Protein AF-A0A7D9IPY8-F1 (afdb_monomer_lite)

Radius of gyration: 20.52 Å; chains: 1; bounding box: 53×41×58 Å

Sequence (309 aa):
NKFLIVTCSAAGWGNRLRELLCVFHLAVITKRVIIIDCNQPVPLDKYLPPRYVKWNYRVNETGLSIRHGYVIDFNEIKNITDTKVEKLLNYSVEFNPGLRGSFYIALANLIKYDLPIWPNVPQMLGCDFYYLFKKSDVLENRLRQLKAELGFIDNIVLGIHIREGDSVFHHNKGDKRYKNAEDIRNAFNCATKVENKIKDKYNTTKIIWFLAADSDKRKTYAKEKYGSKVKYLDGPIEHIGHPMKGNEDAGQLTMLLDYFLMQESDFKLYTSPSTFDDAVEYISLGKPTVMQLFYRNQLSCKMPKSLEI

Structure (mmCIF, N/CA/C/O backbone):
data_AF-A0A7D9IPY8-F1
#
_entry.id   AF-A0A7D9IPY8-F1
#
loop_
_atom_site.group_PDB
_atom_site.id
_atom_site.type_symbol
_atom_site.label_atom_id
_atom_site.label_alt_id
_atom_site.label_comp_id
_atom_site.label_asym_id
_atom_site.label_entity_id
_atom_site.label_seq_id
_atom_site.pdbx_PDB_ins_code
_atom_site.Cartn_x
_atom_site.Cartn_y
_atom_site.Cartn_z
_atom_site.occupancy
_atom_site.B_iso_or_equiv
_atom_site.auth_seq_id
_atom_site.auth_comp_id
_atom_site.auth_asym_id
_atom_site.auth_atom_id
_atom_site.pdbx_PDB_model_num
ATOM 1 N N . ASN A 1 1 ? 14.213 -7.064 -30.318 1.00 65.31 1 ASN A N 1
ATOM 2 C CA . ASN A 1 1 ? 13.190 -6.588 -29.358 1.00 65.31 1 ASN A CA 1
ATOM 3 C C . ASN A 1 1 ? 13.534 -5.186 -28.892 1.00 65.31 1 ASN A C 1
ATOM 5 O O . ASN A 1 1 ? 14.713 -4.900 -28.732 1.00 65.31 1 ASN A O 1
ATOM 9 N N . LYS A 1 2 ? 12.534 -4.313 -28.726 1.00 77.12 2 LYS A N 1
ATOM 10 C CA . LYS A 1 2 ? 12.700 -2.992 -28.098 1.00 77.12 2 LYS A CA 1
ATOM 11 C C . LYS A 1 2 ? 12.494 -3.150 -26.582 1.00 77.12 2 LYS A C 1
ATOM 13 O O . LYS A 1 2 ? 11.592 -3.888 -26.186 1.00 77.12 2 LYS A O 1
ATOM 18 N N . PHE A 1 3 ? 13.301 -2.481 -25.761 1.00 76.50 3 PHE A N 1
ATOM 19 C CA . PHE A 1 3 ? 13.277 -2.607 -24.296 1.00 76.50 3 PHE A CA 1
ATOM 20 C C . PHE A 1 3 ? 12.917 -1.275 -23.616 1.00 76.50 3 PHE A C 1
ATOM 22 O O . PHE A 1 3 ? 13.131 -0.213 -24.202 1.00 76.50 3 PHE A O 1
ATOM 29 N N . LEU A 1 4 ? 12.383 -1.341 -22.393 1.00 78.00 4 LEU A N 1
ATOM 30 C CA . LEU A 1 4 ? 12.279 -0.242 -21.423 1.00 78.00 4 LEU A CA 1
ATOM 31 C C . LEU A 1 4 ? 12.864 -0.720 -20.091 1.00 78.00 4 LEU A C 1
ATOM 33 O O . LEU A 1 4 ? 12.497 -1.802 -19.635 1.00 78.00 4 LEU A O 1
ATOM 37 N N . ILE A 1 5 ? 13.754 0.064 -19.477 1.00 76.94 5 ILE A N 1
ATOM 38 C CA . ILE A 1 5 ? 14.438 -0.312 -18.229 1.00 76.94 5 ILE A CA 1
ATOM 39 C C . ILE A 1 5 ? 14.147 0.732 -17.160 1.00 76.94 5 ILE A C 1
ATOM 41 O O . ILE A 1 5 ? 14.745 1.800 -17.145 1.00 76.94 5 ILE A O 1
ATOM 45 N N . VAL A 1 6 ? 13.254 0.420 -16.231 1.00 78.50 6 VAL A N 1
ATOM 46 C CA . VAL A 1 6 ? 12.934 1.340 -15.138 1.00 78.50 6 VAL A CA 1
ATOM 47 C C . VAL A 1 6 ? 13.815 1.059 -13.929 1.00 78.50 6 VAL A C 1
ATOM 49 O O . VAL A 1 6 ? 13.913 -0.083 -13.484 1.00 78.50 6 VAL A O 1
ATOM 52 N N . THR A 1 7 ? 14.424 2.109 -13.378 1.00 77.88 7 THR A N 1
ATOM 53 C CA . THR A 1 7 ? 15.103 2.045 -12.078 1.00 77.88 7 THR A CA 1
ATOM 54 C C . THR A 1 7 ? 14.260 2.730 -11.009 1.00 77.88 7 THR A C 1
ATOM 56 O O . THR A 1 7 ? 13.475 3.630 -11.305 1.00 77.88 7 THR A O 1
ATOM 59 N N . CYS A 1 8 ? 14.397 2.314 -9.751 1.00 76.31 8 CYS A N 1
ATOM 60 C CA . CYS A 1 8 ? 13.656 2.955 -8.666 1.00 76.31 8 CYS A CA 1
ATOM 61 C C . CYS A 1 8 ? 14.204 4.349 -8.337 1.00 76.31 8 CYS A C 1
ATOM 63 O O . CYS A 1 8 ? 15.367 4.503 -7.966 1.00 76.31 8 CYS A O 1
ATOM 65 N N . SER A 1 9 ? 13.332 5.358 -8.397 1.00 71.12 9 SER A N 1
ATOM 66 C CA . SER A 1 9 ? 13.650 6.727 -7.993 1.00 71.12 9 SER A CA 1
ATOM 67 C C . SER A 1 9 ? 13.960 6.845 -6.489 1.00 71.12 9 SER A C 1
ATOM 69 O O . SER A 1 9 ? 13.569 6.012 -5.667 1.00 71.12 9 SER A O 1
ATOM 71 N N . ALA A 1 10 ? 14.620 7.934 -6.079 1.00 71.75 10 ALA A N 1
ATOM 72 C CA . ALA A 1 10 ? 14.872 8.247 -4.662 1.00 71.75 10 ALA A CA 1
ATOM 73 C C . ALA A 1 10 ? 13.598 8.635 -3.870 1.00 71.75 10 ALA A C 1
ATOM 75 O O . ALA A 1 10 ? 13.669 9.002 -2.698 1.00 71.75 10 ALA A O 1
ATOM 76 N N . ALA A 1 11 ? 12.421 8.572 -4.499 1.00 75.94 11 ALA A N 1
ATOM 77 C CA . ALA A 1 11 ? 11.143 8.891 -3.879 1.00 75.94 11 ALA A CA 1
ATOM 78 C C . ALA A 1 11 ? 10.639 7.763 -2.957 1.00 75.94 11 ALA A C 1
ATOM 80 O O . ALA A 1 11 ? 11.095 6.623 -3.028 1.00 75.94 11 ALA A O 1
ATOM 81 N N . GLY A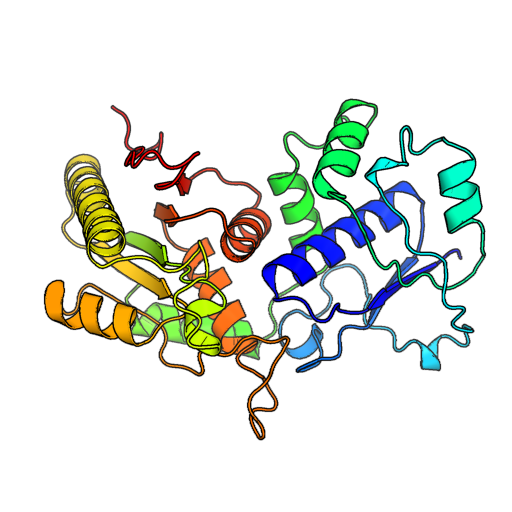 1 12 ? 9.648 8.070 -2.113 1.00 78.31 12 GLY A N 1
ATOM 82 C CA . GLY A 1 12 ? 8.937 7.061 -1.319 1.00 78.31 12 GLY A CA 1
ATOM 83 C C . GLY A 1 12 ? 8.169 6.040 -2.175 1.00 78.31 12 GLY A C 1
ATOM 84 O O . GLY A 1 12 ? 7.864 6.282 -3.346 1.00 78.31 12 GLY A O 1
ATOM 85 N N . TRP A 1 13 ? 7.807 4.903 -1.577 1.00 85.31 13 TRP A N 1
ATOM 86 C CA . TRP A 1 13 ? 7.262 3.743 -2.299 1.00 85.31 13 TRP A CA 1
ATOM 87 C C . TRP A 1 13 ? 5.971 3.976 -3.064 1.00 85.31 13 TRP A C 1
ATOM 89 O O . TRP A 1 13 ? 5.823 3.424 -4.148 1.00 85.31 13 TRP A O 1
ATOM 99 N N . GLY A 1 14 ? 5.079 4.832 -2.571 1.00 85.56 14 GLY A N 1
ATOM 100 C CA . GLY A 1 14 ? 3.861 5.170 -3.307 1.00 85.56 14 GLY A CA 1
ATOM 101 C C . GLY A 1 14 ? 4.160 5.788 -4.676 1.00 85.56 14 GLY A C 1
ATOM 102 O O . GLY A 1 14 ? 3.520 5.465 -5.675 1.00 85.56 14 GLY A O 1
ATOM 103 N N . ASN A 1 15 ? 5.200 6.629 -4.749 1.00 81.50 15 ASN A N 1
ATOM 104 C CA . ASN A 1 15 ? 5.665 7.194 -6.015 1.00 81.50 15 ASN A CA 1
ATOM 105 C C . ASN A 1 15 ? 6.331 6.132 -6.893 1.00 81.50 15 ASN A C 1
ATOM 107 O O . ASN A 1 15 ? 6.012 6.063 -8.077 1.00 81.50 15 ASN A O 1
ATOM 111 N N . ARG A 1 16 ? 7.206 5.298 -6.310 1.00 85.00 16 ARG A N 1
ATOM 112 C CA . ARG A 1 16 ? 7.893 4.217 -7.033 1.00 85.00 16 ARG A CA 1
ATOM 113 C C . ARG A 1 16 ? 6.902 3.242 -7.650 1.00 85.00 16 ARG A C 1
ATOM 115 O O . ARG A 1 16 ? 7.000 2.946 -8.830 1.00 85.00 16 ARG A O 1
ATOM 122 N N . LEU A 1 17 ? 5.918 2.781 -6.877 1.00 87.94 17 LEU A N 1
ATOM 123 C CA . LEU A 1 17 ? 4.912 1.847 -7.366 1.00 87.94 17 LEU A CA 1
ATOM 124 C C . LEU A 1 17 ? 4.127 2.455 -8.527 1.00 87.94 17 LEU A C 1
ATOM 126 O O . LEU A 1 17 ? 3.992 1.822 -9.568 1.00 87.94 17 LEU A O 1
ATOM 130 N N . ARG A 1 18 ? 3.673 3.705 -8.381 1.00 83.62 18 ARG A N 1
ATOM 131 C CA . ARG A 1 18 ? 2.992 4.420 -9.464 1.00 83.62 18 ARG A CA 1
ATOM 132 C C . ARG A 1 18 ? 3.855 4.473 -10.726 1.00 83.62 18 ARG A C 1
ATOM 134 O O . ARG A 1 18 ? 3.364 4.126 -11.791 1.00 83.62 18 ARG A O 1
ATOM 141 N N . GLU A 1 19 ? 5.118 4.871 -10.603 1.00 80.81 19 GLU A N 1
ATOM 142 C CA . GLU A 1 19 ? 6.093 4.939 -11.700 1.00 80.81 19 GLU A CA 1
ATOM 143 C C . GLU A 1 19 ? 6.292 3.581 -12.391 1.00 80.81 19 GLU A C 1
ATOM 145 O O . GLU A 1 19 ? 6.164 3.502 -13.611 1.00 80.81 19 GLU A O 1
ATOM 150 N N . LEU A 1 20 ? 6.495 2.503 -11.632 1.00 87.62 20 LEU A N 1
ATOM 151 C CA . LEU A 1 20 ? 6.658 1.148 -12.171 1.00 87.62 20 LEU A CA 1
ATOM 152 C C . LEU A 1 20 ? 5.447 0.696 -12.997 1.00 87.62 20 LEU A C 1
ATOM 154 O O . LEU A 1 20 ? 5.606 0.231 -14.125 1.00 87.62 20 LEU A O 1
ATOM 158 N N . LEU A 1 21 ? 4.239 0.858 -12.451 1.00 87.81 21 LEU A N 1
ATOM 159 C CA . LEU A 1 21 ? 2.994 0.464 -13.121 1.00 87.81 21 LEU A CA 1
ATOM 160 C C . LEU A 1 21 ? 2.758 1.293 -14.389 1.00 87.81 21 LEU A C 1
ATOM 162 O O . LEU A 1 21 ? 2.392 0.773 -15.438 1.00 87.81 21 LEU A O 1
ATOM 166 N N . CYS A 1 22 ? 3.059 2.584 -14.310 1.00 79.38 22 CYS A N 1
ATOM 167 C CA . CYS A 1 22 ? 2.980 3.516 -15.421 1.00 79.38 22 CYS A CA 1
ATOM 168 C C . CYS A 1 22 ? 3.938 3.159 -16.572 1.00 79.38 22 CYS A C 1
ATOM 170 O O . CYS A 1 22 ? 3.526 3.129 -17.735 1.00 79.38 22 CYS A O 1
ATOM 172 N N . VAL A 1 23 ? 5.202 2.847 -16.266 1.00 79.62 23 VAL A N 1
ATOM 173 C CA . VAL A 1 23 ? 6.188 2.428 -17.276 1.00 79.62 23 VAL A CA 1
ATOM 174 C C . VAL A 1 23 ? 5.838 1.062 -17.856 1.00 79.62 23 VAL A C 1
ATOM 176 O O . VAL A 1 23 ? 6.016 0.850 -19.054 1.00 79.62 23 VAL A O 1
ATOM 179 N N . PHE A 1 24 ? 5.296 0.147 -17.054 1.00 87.44 24 PHE A N 1
ATOM 180 C CA . PHE A 1 24 ? 4.796 -1.123 -17.571 1.00 87.44 24 PHE A CA 1
ATOM 181 C C . PHE A 1 24 ? 3.672 -0.927 -18.579 1.00 87.44 24 PHE A C 1
ATOM 183 O O . PHE A 1 24 ? 3.735 -1.483 -19.675 1.00 87.44 24 PHE A O 1
ATOM 190 N N . HIS A 1 25 ? 2.701 -0.076 -18.263 1.00 84.44 25 HIS A N 1
ATOM 191 C CA . HIS A 1 25 ? 1.639 0.234 -19.205 1.00 84.44 25 HIS A CA 1
ATOM 192 C C . HIS A 1 25 ? 2.192 0.835 -20.507 1.00 84.44 25 HIS A C 1
ATOM 194 O O . HIS A 1 25 ? 1.808 0.432 -21.607 1.00 84.44 25 HIS A O 1
ATOM 200 N N . LEU A 1 26 ? 3.171 1.742 -20.399 1.00 76.94 26 LEU A N 1
ATOM 201 C CA . LEU A 1 26 ? 3.887 2.280 -21.558 1.00 76.94 26 LEU A CA 1
ATOM 202 C C . LEU A 1 26 ? 4.598 1.178 -22.362 1.00 76.94 26 LEU A C 1
ATOM 204 O O . LEU A 1 26 ? 4.601 1.216 -23.594 1.00 76.94 26 LEU A O 1
ATOM 208 N N . ALA A 1 27 ? 5.180 0.179 -21.699 1.00 81.81 27 ALA A N 1
ATOM 209 C CA . ALA A 1 27 ? 5.799 -0.963 -22.362 1.00 81.81 27 ALA A CA 1
ATOM 210 C C . ALA A 1 27 ? 4.771 -1.766 -23.170 1.00 81.81 27 ALA A C 1
ATOM 212 O O . ALA A 1 27 ? 5.036 -2.110 -24.322 1.00 81.81 27 ALA A O 1
ATOM 213 N N . VAL A 1 28 ? 3.579 -1.998 -22.612 1.00 84.69 28 VAL A N 1
ATOM 214 C CA . VAL A 1 28 ? 2.487 -2.712 -23.289 1.00 84.69 28 VAL A CA 1
ATOM 215 C C . VAL A 1 28 ? 2.050 -1.969 -24.553 1.00 84.69 28 VAL A C 1
ATOM 217 O O . VAL A 1 28 ? 2.077 -2.544 -25.643 1.00 84.69 28 VAL A O 1
ATOM 220 N N . ILE A 1 29 ? 1.715 -0.681 -24.444 1.00 76.88 29 ILE A N 1
ATOM 221 C CA . ILE A 1 29 ? 1.183 0.095 -25.580 1.00 76.88 29 ILE A CA 1
ATOM 222 C C . ILE A 1 29 ? 2.233 0.352 -26.670 1.00 76.88 29 ILE A C 1
ATOM 224 O O . ILE A 1 29 ? 1.892 0.454 -27.846 1.00 76.88 29 ILE A O 1
ATOM 228 N N . THR A 1 30 ? 3.519 0.399 -26.307 1.00 73.31 30 THR A N 1
ATOM 229 C CA . THR A 1 30 ? 4.630 0.567 -27.264 1.00 73.31 30 THR A CA 1
ATOM 230 C C . THR A 1 30 ? 5.251 -0.756 -27.718 1.00 73.31 30 THR A C 1
ATOM 232 O O . THR A 1 30 ? 6.229 -0.748 -28.469 1.00 73.31 30 THR A O 1
ATOM 235 N N . LYS A 1 31 ? 4.679 -1.898 -27.301 1.00 81.94 31 LYS A N 1
ATOM 236 C CA . LYS A 1 31 ? 5.134 -3.258 -27.640 1.00 81.94 31 LYS A CA 1
ATOM 237 C C . LYS A 1 31 ? 6.613 -3.497 -27.290 1.00 81.94 31 LYS A C 1
ATOM 239 O O . LYS A 1 31 ? 7.389 -3.995 -28.110 1.00 81.94 31 LYS A O 1
ATOM 244 N N . ARG A 1 32 ? 7.015 -3.121 -26.074 1.00 81.75 32 ARG A N 1
ATOM 245 C CA . ARG A 1 32 ? 8.386 -3.246 -25.553 1.00 81.75 32 ARG A CA 1
ATOM 246 C C . ARG A 1 32 ? 8.472 -4.268 -24.432 1.00 81.75 32 ARG A C 1
ATOM 248 O O . ARG A 1 32 ? 7.535 -4.458 -23.665 1.00 81.75 32 ARG A O 1
ATOM 255 N N . VAL A 1 33 ? 9.637 -4.896 -24.318 1.00 86.00 33 VAL A N 1
ATOM 256 C CA . VAL A 1 33 ? 9.987 -5.723 -23.161 1.00 86.00 33 VAL A CA 1
ATOM 257 C C . VAL A 1 33 ? 10.350 -4.795 -22.005 1.00 86.00 33 VAL A C 1
ATOM 259 O O . VAL A 1 33 ? 11.179 -3.904 -22.180 1.00 86.00 33 VAL A O 1
ATOM 262 N N . ILE A 1 34 ? 9.747 -4.998 -20.836 1.00 87.38 34 ILE A N 1
ATOM 263 C CA . ILE A 1 34 ? 10.098 -4.252 -19.626 1.00 87.38 34 ILE A CA 1
ATOM 264 C C . ILE A 1 34 ? 11.157 -4.995 -18.806 1.00 87.38 34 ILE A C 1
ATOM 266 O O . ILE A 1 34 ? 11.088 -6.213 -18.640 1.00 87.38 34 ILE A O 1
ATOM 270 N N . ILE A 1 35 ? 12.104 -4.242 -18.259 1.00 87.12 35 ILE A N 1
ATOM 271 C CA . ILE A 1 35 ? 13.024 -4.665 -17.206 1.00 87.12 35 ILE A CA 1
ATOM 272 C C . ILE A 1 35 ? 12.837 -3.699 -16.037 1.00 87.12 35 ILE A C 1
ATOM 274 O O . ILE A 1 35 ? 12.810 -2.483 -16.238 1.00 87.12 35 ILE A O 1
ATOM 278 N N . ILE A 1 36 ? 12.677 -4.230 -14.825 1.00 88.56 36 ILE A N 1
ATOM 279 C CA . ILE A 1 36 ? 12.582 -3.423 -13.604 1.00 88.56 36 ILE A CA 1
ATOM 280 C C . ILE A 1 36 ? 13.835 -3.684 -12.773 1.00 88.56 36 ILE A C 1
ATOM 282 O O . ILE A 1 36 ? 14.001 -4.766 -12.212 1.00 88.56 36 ILE A O 1
ATOM 286 N N . ASP A 1 37 ? 14.691 -2.672 -12.681 1.00 83.81 37 ASP A N 1
ATOM 287 C CA . ASP A 1 37 ? 15.929 -2.680 -11.909 1.00 83.81 37 ASP A CA 1
ATOM 288 C C . ASP A 1 37 ? 15.758 -1.838 -10.632 1.00 83.81 37 ASP A C 1
ATOM 290 O O . ASP A 1 37 ? 16.181 -0.686 -10.516 1.00 83.81 37 ASP A O 1
ATOM 294 N N . CYS A 1 38 ? 15.034 -2.403 -9.665 1.00 86.06 38 CYS A N 1
ATOM 295 C CA . CYS A 1 38 ? 14.715 -1.757 -8.395 1.00 86.06 38 CYS A CA 1
ATOM 296 C C . CYS A 1 38 ? 15.380 -2.502 -7.232 1.00 86.06 38 CYS A C 1
ATOM 298 O O . CYS A 1 38 ? 14.760 -3.353 -6.598 1.00 86.06 38 CYS A O 1
ATOM 300 N N . ASN A 1 39 ? 16.646 -2.169 -6.960 1.00 82.94 39 ASN A N 1
ATOM 301 C CA . ASN A 1 39 ? 17.479 -2.869 -5.968 1.00 82.94 39 ASN A CA 1
ATOM 302 C C . ASN A 1 39 ? 17.734 -2.091 -4.673 1.00 82.94 39 ASN A C 1
ATOM 304 O O . ASN A 1 39 ? 18.572 -2.495 -3.875 1.00 82.94 39 ASN A O 1
ATOM 308 N N . GLN A 1 40 ? 17.060 -0.959 -4.479 1.00 78.31 40 GLN A N 1
ATOM 309 C CA . GLN A 1 40 ? 17.273 -0.076 -3.334 1.00 78.31 40 GLN A CA 1
ATOM 310 C C . GLN A 1 40 ? 15.938 0.194 -2.642 1.00 78.31 40 GLN A C 1
ATOM 312 O O . GLN A 1 40 ? 14.996 0.581 -3.338 1.00 78.31 40 GLN A O 1
ATOM 317 N N . PRO A 1 41 ? 15.823 0.079 -1.307 1.00 78.50 41 PRO A N 1
ATOM 318 C CA . PRO A 1 41 ? 16.863 -0.314 -0.346 1.00 78.50 41 PRO A CA 1
ATOM 319 C C . PRO A 1 41 ? 17.220 -1.806 -0.441 1.00 78.50 41 PRO A C 1
ATOM 321 O O . PRO A 1 41 ? 18.387 -2.160 -0.334 1.00 78.50 41 PRO A O 1
ATOM 324 N N . VAL A 1 42 ? 16.240 -2.658 -0.753 1.00 87.62 42 VAL A N 1
ATOM 325 C CA . VAL A 1 42 ? 16.436 -4.073 -1.094 1.00 87.62 42 VAL A CA 1
ATOM 326 C C . VAL A 1 42 ? 15.799 -4.384 -2.450 1.00 87.62 42 VAL A C 1
ATOM 328 O O . VAL A 1 42 ? 14.928 -3.630 -2.901 1.00 87.62 42 VAL A O 1
ATOM 331 N N . PRO A 1 43 ? 16.190 -5.492 -3.107 1.00 90.62 43 PRO A N 1
ATOM 332 C CA . PRO A 1 43 ? 15.558 -5.940 -4.344 1.00 90.62 43 PRO A CA 1
ATOM 333 C C . PRO A 1 43 ? 14.038 -6.042 -4.227 1.00 90.62 43 PRO A C 1
ATOM 335 O O . PRO A 1 43 ? 13.509 -6.660 -3.302 1.00 90.62 43 PRO A O 1
ATOM 338 N N . LEU A 1 44 ? 13.322 -5.432 -5.174 1.00 91.94 44 LEU A N 1
ATOM 339 C CA . LEU A 1 44 ? 11.859 -5.457 -5.238 1.00 91.94 44 LEU A CA 1
ATOM 340 C C . LEU A 1 44 ? 11.310 -6.890 -5.235 1.00 91.94 44 LEU A C 1
ATOM 342 O O . LEU A 1 44 ? 10.325 -7.181 -4.553 1.00 91.94 44 LEU A O 1
ATOM 346 N N . ASP A 1 45 ? 11.974 -7.793 -5.956 1.00 93.94 45 ASP A N 1
ATOM 347 C CA . ASP A 1 45 ? 11.588 -9.197 -6.088 1.00 93.94 45 ASP A CA 1
ATOM 348 C C . ASP A 1 45 ? 11.773 -10.024 -4.804 1.00 93.94 45 ASP A C 1
ATOM 350 O O . ASP A 1 45 ? 11.221 -11.120 -4.712 1.00 93.94 45 ASP A O 1
ATOM 354 N N . LYS A 1 46 ? 12.429 -9.478 -3.769 1.00 94.44 46 LYS A N 1
ATOM 355 C CA . LYS A 1 46 ? 12.432 -10.048 -2.409 1.00 94.44 46 LYS A CA 1
ATOM 356 C C . LYS A 1 46 ? 11.014 -10.157 -1.835 1.00 94.44 46 LYS A C 1
ATOM 358 O O . LYS A 1 46 ? 10.683 -11.132 -1.155 1.00 94.44 46 LYS A O 1
ATOM 363 N N . TYR A 1 47 ? 10.164 -9.164 -2.106 1.00 95.44 47 TYR A N 1
ATOM 364 C CA . TYR A 1 47 ? 8.802 -9.084 -1.559 1.00 95.44 47 TYR A CA 1
ATOM 365 C C . TYR A 1 47 ? 7.711 -9.178 -2.617 1.00 95.44 47 TYR A C 1
ATOM 367 O O . TYR A 1 47 ? 6.642 -9.732 -2.356 1.00 95.44 47 TYR A O 1
ATOM 375 N N . LEU A 1 48 ? 7.987 -8.659 -3.809 1.00 96.25 48 LEU A N 1
ATOM 376 C CA . LEU A 1 48 ? 7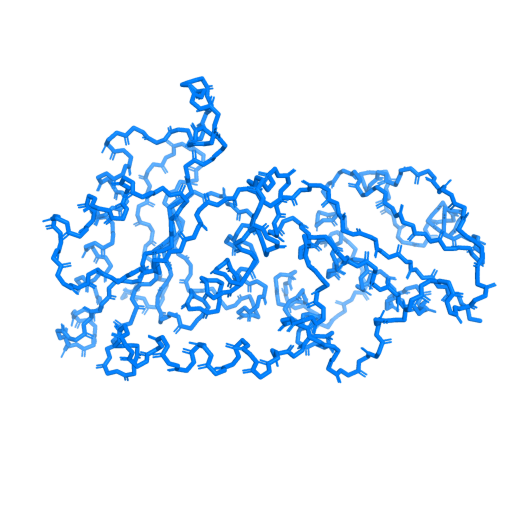.074 -8.640 -4.939 1.00 96.25 48 LEU A CA 1
ATOM 377 C C . LEU A 1 48 ? 7.745 -9.289 -6.153 1.00 96.25 48 LEU A C 1
ATOM 379 O O . LEU A 1 48 ? 8.080 -8.573 -7.088 1.00 96.25 48 LEU A O 1
ATOM 383 N N . PRO A 1 49 ? 8.008 -10.609 -6.165 1.00 97.00 49 PRO A N 1
ATOM 384 C CA . PRO A 1 49 ? 8.610 -11.276 -7.314 1.00 97.00 49 PRO A CA 1
ATOM 385 C C . PRO A 1 49 ? 7.696 -11.272 -8.553 1.00 97.00 49 PRO A C 1
ATOM 387 O O . PRO A 1 49 ? 6.477 -11.085 -8.440 1.00 97.00 49 PRO A O 1
ATOM 390 N N . PRO A 1 50 ? 8.266 -11.550 -9.742 1.00 97.31 50 PRO A N 1
ATOM 391 C CA . PRO A 1 50 ? 7.505 -11.761 -10.968 1.00 97.31 50 PRO A CA 1
ATOM 392 C C . PRO A 1 50 ? 6.329 -12.734 -10.815 1.00 97.31 50 PRO A C 1
ATOM 394 O O . PRO A 1 50 ? 6.468 -13.806 -10.213 1.00 97.31 50 PRO A O 1
ATOM 397 N N . ARG A 1 51 ? 5.180 -12.383 -11.412 1.00 96.31 51 ARG A N 1
ATOM 398 C CA . ARG A 1 51 ? 4.028 -13.287 -11.561 1.00 96.31 51 ARG A CA 1
ATOM 399 C C . ARG A 1 51 ? 3.931 -13.890 -12.960 1.00 96.31 51 ARG A C 1
ATOM 401 O O . ARG A 1 51 ? 4.252 -15.062 -13.117 1.00 96.31 51 ARG A O 1
ATOM 408 N N . TYR A 1 52 ? 3.477 -13.113 -13.949 1.00 96.00 52 TYR A N 1
ATOM 409 C CA . TYR A 1 52 ? 3.252 -13.605 -15.319 1.00 96.00 52 TYR A CA 1
ATOM 410 C C . TYR A 1 52 ? 4.302 -13.124 -16.323 1.00 96.00 52 TYR A C 1
ATOM 412 O O . TYR A 1 52 ? 4.479 -13.742 -17.369 1.00 96.00 52 TYR A O 1
ATOM 420 N N . VAL A 1 53 ? 5.023 -12.047 -16.006 1.00 91.56 53 VAL A N 1
ATOM 421 C CA . VAL A 1 53 ? 6.119 -11.524 -16.829 1.00 91.56 53 VAL A CA 1
ATOM 422 C C . VAL A 1 53 ? 7.392 -11.537 -16.015 1.00 91.56 53 VAL A C 1
ATOM 424 O O . VAL A 1 53 ? 7.450 -10.927 -14.951 1.00 91.56 53 VAL A O 1
ATOM 427 N N . LYS A 1 54 ? 8.428 -12.195 -16.535 1.00 92.25 54 LYS A N 1
ATOM 428 C CA . LYS A 1 54 ? 9.771 -12.100 -15.969 1.00 92.25 54 LYS A CA 1
ATOM 429 C C . LYS A 1 54 ? 10.346 -10.726 -16.314 1.00 92.25 54 LYS A C 1
ATOM 431 O O . LYS A 1 54 ? 10.689 -10.475 -17.461 1.00 92.25 54 LYS A O 1
ATOM 436 N N . TRP A 1 55 ? 10.398 -9.835 -15.331 1.00 92.75 55 TRP A N 1
ATOM 437 C CA . TRP A 1 55 ? 10.912 -8.467 -15.478 1.00 92.75 55 TRP A CA 1
ATOM 438 C C . TRP A 1 55 ? 12.237 -8.241 -14.738 1.00 92.75 55 TRP A C 1
ATOM 440 O O . TRP A 1 55 ? 12.914 -7.252 -14.997 1.00 92.75 55 TRP A O 1
ATOM 450 N N . ASN A 1 56 ? 12.620 -9.138 -13.824 1.00 91.94 56 ASN A N 1
ATOM 451 C CA . ASN A 1 56 ? 13.771 -8.995 -12.923 1.00 91.94 56 ASN A CA 1
ATOM 452 C C . ASN A 1 56 ? 15.094 -9.471 -13.551 1.00 91.94 56 ASN A C 1
ATOM 454 O O . ASN A 1 56 ? 15.927 -10.081 -12.885 1.00 91.94 56 ASN A O 1
ATOM 458 N N . TYR A 1 57 ? 15.275 -9.241 -14.852 1.00 84.94 57 TYR A N 1
ATOM 459 C CA . TYR A 1 57 ? 16.554 -9.499 -15.510 1.00 84.94 57 TYR A CA 1
ATOM 460 C C . TYR A 1 57 ? 17.580 -8.472 -15.043 1.00 84.94 57 TYR A C 1
ATOM 462 O O . TYR A 1 57 ? 17.284 -7.276 -15.026 1.00 84.94 57 TYR A O 1
ATOM 470 N N . ARG A 1 58 ? 18.794 -8.910 -14.699 1.00 74.44 58 ARG A N 1
ATOM 471 C CA . ARG A 1 58 ? 19.850 -7.951 -14.378 1.00 74.44 58 ARG A CA 1
ATOM 472 C C . ARG A 1 58 ? 20.334 -7.310 -15.668 1.00 74.44 58 ARG A C 1
ATOM 474 O O . ARG A 1 58 ? 20.632 -8.012 -16.629 1.00 74.44 58 ARG A O 1
ATOM 481 N N . VAL A 1 59 ? 20.444 -5.985 -15.694 1.00 68.88 59 VAL A N 1
ATOM 482 C CA . VAL A 1 59 ? 20.829 -5.245 -16.909 1.00 68.88 59 VAL A CA 1
ATOM 483 C C . VAL A 1 59 ? 22.162 -5.755 -17.473 1.00 68.88 59 VAL A C 1
ATOM 485 O O . VAL A 1 59 ? 22.278 -5.986 -18.673 1.00 68.88 59 VAL A O 1
ATOM 488 N N . ASN A 1 60 ? 23.132 -6.065 -16.611 1.00 68.69 60 ASN A N 1
ATOM 489 C CA . ASN A 1 60 ? 24.425 -6.627 -17.014 1.00 68.69 60 ASN A CA 1
ATOM 490 C C . ASN A 1 60 ? 24.347 -8.034 -17.646 1.00 68.69 60 ASN A C 1
ATOM 492 O O . ASN A 1 60 ? 25.234 -8.394 -18.413 1.00 68.69 60 ASN A O 1
ATOM 496 N N . GLU A 1 61 ? 23.301 -8.816 -17.371 1.00 70.06 61 GLU A N 1
ATOM 497 C CA . GLU A 1 61 ? 23.068 -10.137 -17.979 1.00 70.06 61 GLU A CA 1
ATOM 498 C C . GLU A 1 61 ? 22.446 -10.030 -19.377 1.00 70.06 61 GLU A C 1
ATOM 500 O O . GLU A 1 61 ? 22.441 -10.998 -20.134 1.00 70.06 61 GLU A O 1
ATOM 505 N N . THR A 1 62 ? 21.914 -8.860 -19.738 1.00 67.69 62 THR A N 1
ATOM 506 C CA . THR A 1 62 ? 21.217 -8.673 -21.016 1.00 67.69 62 THR A CA 1
ATOM 507 C C . THR A 1 62 ? 22.150 -8.367 -22.188 1.00 67.69 62 THR A C 1
ATOM 509 O O . THR A 1 62 ? 21.715 -8.419 -23.337 1.00 67.69 62 THR A O 1
ATOM 512 N N . GLY A 1 63 ? 23.421 -8.038 -21.918 1.00 67.62 63 GLY A N 1
ATOM 513 C CA . GLY A 1 63 ? 24.370 -7.572 -22.936 1.00 67.62 63 GLY A CA 1
ATOM 514 C C . GLY A 1 63 ? 23.981 -6.233 -23.576 1.00 67.62 63 GLY A C 1
ATOM 515 O O . GLY A 1 63 ? 24.562 -5.845 -24.590 1.00 67.62 63 GLY A O 1
ATOM 516 N N . LEU A 1 64 ? 22.985 -5.544 -23.014 1.00 66.56 64 LEU A N 1
ATOM 517 C CA . LEU A 1 64 ? 22.543 -4.236 -23.464 1.00 66.56 64 LEU A CA 1
ATOM 518 C C . LEU A 1 64 ? 23.495 -3.148 -22.887 1.00 66.56 64 LEU A C 1
ATOM 520 O O . LEU A 1 64 ? 24.111 -3.334 -21.832 1.00 66.56 64 LEU A O 1
ATOM 524 N N . SER A 1 65 ? 23.673 -2.030 -23.608 1.00 55.97 65 SER A N 1
ATOM 525 C CA . SER A 1 65 ? 24.410 -0.845 -23.131 1.00 55.97 65 SER A CA 1
ATOM 526 C C . SER A 1 65 ? 23.490 0.299 -22.652 1.00 55.97 65 SER A C 1
ATOM 528 O O . SER A 1 65 ? 22.779 0.896 -23.474 1.00 55.97 65 SER A O 1
ATOM 530 N N . ILE A 1 66 ? 23.590 0.692 -21.372 1.00 56.69 66 ILE A N 1
ATOM 531 C CA . ILE A 1 66 ? 22.837 1.820 -20.789 1.00 56.69 66 ILE A CA 1
ATOM 532 C C . ILE A 1 66 ? 23.285 3.142 -21.436 1.00 56.69 66 ILE A C 1
ATOM 534 O O . ILE A 1 66 ? 24.436 3.557 -21.287 1.00 56.69 66 ILE A O 1
ATOM 538 N N . ARG A 1 67 ? 22.372 3.870 -22.095 1.00 53.47 67 ARG A N 1
ATOM 539 C CA . ARG A 1 67 ? 22.564 5.301 -22.399 1.00 53.47 67 ARG A CA 1
ATOM 540 C C . ARG A 1 67 ? 21.577 6.118 -21.577 1.00 53.47 67 ARG A C 1
ATOM 542 O O . ARG A 1 67 ? 20.372 5.935 -21.699 1.00 53.47 67 ARG A O 1
ATOM 549 N N . HIS A 1 68 ? 22.084 7.037 -20.761 1.00 53.12 68 HIS A N 1
ATOM 550 C CA . HIS A 1 68 ? 21.245 7.959 -19.998 1.00 53.12 68 HIS A CA 1
ATOM 551 C C . HIS A 1 68 ? 20.486 8.870 -20.975 1.00 53.12 68 HIS A C 1
ATOM 553 O O . HIS A 1 68 ? 21.086 9.708 -21.648 1.00 53.12 68 HIS A O 1
ATOM 559 N N . GLY A 1 69 ? 19.178 8.644 -21.107 1.00 49.66 69 GLY A N 1
ATOM 560 C CA . GLY A 1 69 ? 18.290 9.437 -21.951 1.00 49.66 69 GLY A CA 1
ATOM 561 C C . GLY A 1 69 ? 17.824 10.728 -21.276 1.00 49.66 69 GLY A C 1
ATOM 562 O O . GLY A 1 69 ? 17.967 10.915 -20.068 1.00 49.66 69 GLY A O 1
ATOM 563 N N . TYR A 1 70 ? 17.243 11.620 -22.076 1.00 51.22 70 TYR A N 1
ATOM 564 C CA . TYR A 1 70 ? 16.609 12.852 -21.608 1.00 51.22 70 TYR A CA 1
ATOM 565 C C . TYR A 1 70 ? 15.423 12.552 -20.674 1.00 51.22 70 TYR A C 1
ATOM 567 O O . TYR A 1 70 ? 14.705 11.568 -20.854 1.00 51.22 70 TYR A O 1
ATOM 575 N N . VAL A 1 71 ? 15.197 13.431 -19.695 1.00 54.53 71 VAL A N 1
ATOM 576 C CA . VAL A 1 71 ? 13.981 13.443 -18.867 1.00 54.53 71 VAL A CA 1
ATOM 577 C C . VAL A 1 71 ? 12.774 13.626 -19.788 1.00 54.53 71 VAL A C 1
ATOM 579 O O . VAL A 1 71 ? 12.721 14.611 -20.522 1.00 54.53 71 VAL A O 1
ATOM 582 N N . ILE A 1 72 ? 11.811 12.702 -19.750 1.00 56.81 72 ILE A N 1
ATOM 583 C CA . ILE A 1 72 ? 10.536 12.893 -20.448 1.00 56.81 72 ILE A CA 1
ATOM 584 C C . ILE A 1 72 ? 9.610 13.663 -19.511 1.00 56.81 72 ILE A C 1
ATOM 586 O O . ILE A 1 72 ? 9.233 13.161 -18.447 1.00 56.81 72 ILE A O 1
ATOM 590 N N . ASP A 1 73 ? 9.241 14.880 -19.915 1.00 58.22 73 ASP A N 1
ATOM 591 C CA . ASP A 1 73 ? 8.119 15.595 -19.316 1.00 58.22 73 ASP A CA 1
ATOM 592 C C . ASP A 1 73 ? 6.823 15.173 -20.016 1.00 58.22 73 ASP A C 1
ATOM 594 O O . ASP A 1 73 ? 6.569 15.506 -21.175 1.00 58.22 73 ASP A O 1
ATOM 598 N N . PHE A 1 74 ? 5.979 14.422 -19.312 1.00 57.16 74 PHE A N 1
ATOM 599 C CA . PHE A 1 74 ? 4.719 13.938 -19.882 1.00 57.16 74 PHE A CA 1
ATOM 600 C C . PHE A 1 74 ? 3.693 15.034 -20.112 1.00 57.16 74 PHE A C 1
ATOM 602 O O . PHE A 1 74 ? 2.743 14.814 -20.860 1.00 57.16 74 PHE A O 1
ATOM 609 N N . ASN A 1 75 ? 3.882 16.220 -19.532 1.00 56.72 75 ASN A N 1
ATOM 610 C CA . ASN A 1 75 ? 3.047 17.368 -19.860 1.00 56.72 75 ASN A CA 1
ATOM 611 C C . ASN A 1 75 ? 3.261 17.825 -21.316 1.00 56.72 75 ASN A C 1
ATOM 613 O O . ASN A 1 75 ? 2.396 18.492 -21.883 1.00 56.72 75 ASN A O 1
ATOM 617 N N . GLU A 1 76 ? 4.387 17.457 -21.937 1.00 56.53 76 GLU A N 1
ATOM 618 C CA . GLU A 1 76 ? 4.690 17.773 -23.335 1.00 56.53 76 GLU A CA 1
ATOM 619 C C . GLU A 1 76 ? 4.122 16.744 -24.325 1.00 56.53 76 GLU A C 1
ATOM 621 O O . GLU A 1 76 ? 4.041 17.019 -25.527 1.00 56.53 76 GLU A O 1
ATOM 626 N N . ILE A 1 77 ? 3.690 15.573 -23.843 1.00 56.84 77 ILE A N 1
ATOM 627 C CA . ILE A 1 77 ? 3.147 14.499 -24.679 1.00 56.84 77 ILE A CA 1
ATOM 628 C C . ILE A 1 77 ? 1.648 14.728 -24.877 1.00 56.84 77 ILE A C 1
ATOM 630 O O . ILE A 1 77 ? 0.826 14.415 -24.019 1.00 56.84 77 ILE A O 1
ATOM 634 N N . LYS A 1 78 ? 1.291 15.283 -26.041 1.00 55.94 78 LYS A N 1
ATOM 635 C CA . LYS A 1 78 ? -0.107 15.562 -26.408 1.00 55.94 78 LYS A CA 1
ATOM 636 C C . LYS A 1 78 ? -0.827 14.368 -27.045 1.00 55.94 78 LYS A C 1
ATOM 638 O O . LYS A 1 78 ? -2.042 14.306 -26.932 1.00 55.94 78 LYS A O 1
ATOM 643 N N . ASN A 1 79 ? -0.101 13.443 -27.685 1.00 56.12 79 ASN A N 1
ATOM 644 C CA . ASN A 1 79 ? -0.614 12.197 -28.276 1.00 56.12 79 ASN A CA 1
ATOM 645 C C . ASN A 1 79 ? 0.483 11.113 -28.286 1.00 56.12 79 ASN A C 1
ATOM 647 O O . ASN A 1 79 ? 1.640 11.421 -28.559 1.00 56.12 79 ASN A O 1
ATOM 651 N N . ILE A 1 80 ? 0.136 9.839 -28.043 1.00 51.59 80 ILE A N 1
ATOM 652 C CA . ILE A 1 80 ? 1.087 8.700 -28.116 1.00 51.59 80 ILE A CA 1
ATOM 653 C C . ILE A 1 80 ? 1.622 8.483 -29.536 1.00 51.59 80 ILE A C 1
ATOM 655 O O . ILE A 1 80 ? 2.758 8.052 -29.710 1.00 51.59 80 ILE A O 1
ATOM 659 N N . THR A 1 81 ? 0.811 8.797 -30.548 1.00 52.28 81 THR A N 1
ATOM 660 C CA . THR A 1 81 ? 1.194 8.728 -31.964 1.00 52.28 81 THR A CA 1
ATOM 661 C C . THR A 1 81 ? 2.094 9.881 -32.391 1.00 52.28 81 THR A C 1
ATOM 663 O O . THR A 1 81 ? 2.550 9.907 -33.535 1.00 52.28 81 THR A O 1
ATOM 666 N N . ASP A 1 82 ? 2.365 10.842 -31.499 1.00 54.16 82 ASP A N 1
ATOM 667 C CA . ASP A 1 82 ? 3.306 11.905 -31.790 1.00 54.16 82 ASP A CA 1
ATOM 668 C C . ASP A 1 82 ? 4.663 11.266 -32.087 1.00 54.16 82 ASP A C 1
ATOM 670 O O . ASP A 1 82 ? 5.263 10.577 -31.259 1.00 54.16 82 ASP A O 1
ATOM 674 N N . THR A 1 83 ? 5.162 11.514 -33.295 1.00 50.06 83 THR A N 1
ATOM 675 C CA . THR A 1 83 ? 6.517 11.145 -33.705 1.00 50.06 83 THR A CA 1
ATOM 676 C C . THR A 1 83 ? 7.576 11.611 -32.711 1.00 50.06 83 THR A C 1
ATOM 678 O O . THR A 1 83 ? 8.674 11.080 -32.756 1.00 50.06 83 THR A O 1
ATOM 681 N N . LYS A 1 84 ? 7.282 12.556 -31.805 1.00 54.06 84 LYS A N 1
ATOM 682 C CA . LYS A 1 84 ? 8.118 12.878 -30.644 1.00 54.06 84 LYS A CA 1
ATOM 683 C C . LYS A 1 84 ? 8.216 11.747 -29.624 1.00 54.06 84 LYS A C 1
ATOM 685 O O . LYS A 1 84 ? 9.323 11.495 -29.184 1.00 54.06 84 LYS A O 1
ATOM 690 N N . VAL A 1 85 ? 7.133 11.054 -29.265 1.00 56.28 85 VAL A N 1
ATOM 691 C CA . VAL A 1 85 ? 7.172 9.917 -28.324 1.00 56.28 85 VAL A CA 1
ATOM 692 C C . VAL A 1 85 ? 7.950 8.770 -28.935 1.00 56.28 85 VAL A C 1
ATOM 694 O O . VAL A 1 85 ? 8.874 8.279 -28.297 1.00 56.28 85 VAL A O 1
ATOM 697 N N . GLU A 1 86 ? 7.660 8.403 -30.190 1.00 56.22 86 GLU A N 1
ATOM 698 C CA . GLU A 1 86 ? 8.527 7.451 -30.879 1.00 56.22 86 GLU A CA 1
ATOM 699 C C . GLU A 1 86 ? 9.933 8.029 -30.970 1.00 56.22 86 GLU A C 1
ATOM 701 O O . GLU A 1 86 ? 10.779 7.371 -30.436 1.00 56.22 86 GLU A O 1
ATOM 706 N N . LYS A 1 87 ? 10.243 9.247 -31.441 1.00 54.78 87 LYS A N 1
ATOM 707 C CA . LYS A 1 87 ? 11.628 9.802 -31.452 1.00 54.78 87 LYS A CA 1
ATOM 708 C C . LYS A 1 87 ? 12.338 9.804 -30.087 1.00 54.78 87 LYS A C 1
ATOM 710 O O . LYS A 1 87 ? 13.546 9.592 -30.056 1.00 54.78 87 LYS A O 1
ATOM 715 N N . LEU A 1 88 ? 11.619 10.024 -28.988 1.00 54.12 88 LEU A N 1
ATOM 716 C CA . LEU A 1 88 ? 12.129 9.962 -27.613 1.00 54.12 88 LEU A CA 1
ATOM 717 C C . LEU A 1 88 ? 12.389 8.510 -27.182 1.00 54.12 88 LEU A C 1
ATOM 719 O O . LEU A 1 88 ? 13.365 8.240 -26.489 1.00 54.12 88 LEU A O 1
ATOM 723 N N . LEU A 1 89 ? 11.555 7.572 -27.642 1.00 55.72 89 LEU A N 1
ATOM 724 C CA . LEU A 1 89 ? 11.656 6.133 -27.396 1.00 55.72 89 LEU A CA 1
ATOM 725 C C . LEU A 1 89 ? 12.371 5.363 -28.538 1.00 55.72 89 LEU A C 1
ATOM 727 O O . LEU A 1 89 ? 12.563 4.154 -28.421 1.00 55.72 89 LEU A O 1
ATOM 731 N N . ASN A 1 90 ? 12.743 5.999 -29.659 1.00 43.59 90 ASN A N 1
ATOM 732 C CA . ASN A 1 90 ? 13.095 5.355 -30.950 1.00 43.59 90 ASN A CA 1
ATOM 733 C C . ASN A 1 90 ? 14.504 4.798 -30.920 1.00 43.59 90 ASN A C 1
ATOM 735 O O . ASN A 1 90 ? 15.000 4.219 -31.883 1.00 43.59 90 ASN A O 1
ATOM 739 N N . TYR A 1 91 ? 15.171 4.990 -29.803 1.00 46.22 91 TYR A N 1
ATOM 740 C CA . TYR A 1 91 ? 16.393 4.311 -29.546 1.00 46.22 91 TYR A CA 1
ATOM 741 C C . TYR A 1 91 ? 16.019 2.870 -29.193 1.00 46.22 91 TYR A C 1
ATOM 743 O O . TYR A 1 91 ? 15.194 2.585 -28.323 1.00 46.22 91 TYR A O 1
ATOM 751 N N . SER A 1 92 ? 16.628 1.938 -29.911 1.00 34.25 92 SER A N 1
ATOM 752 C CA . SER A 1 92 ? 16.791 0.518 -29.584 1.00 34.25 92 SER A CA 1
ATOM 753 C C . SER A 1 92 ? 17.557 0.317 -28.258 1.00 34.25 92 SER A C 1
ATOM 755 O O . SER A 1 92 ? 18.327 -0.623 -28.107 1.00 34.25 92 SER A O 1
ATOM 757 N N . VAL A 1 93 ? 17.370 1.235 -27.312 1.00 41.59 93 VAL A N 1
ATOM 758 C CA . VAL A 1 93 ? 18.276 1.600 -26.234 1.00 41.59 93 VAL A CA 1
ATOM 759 C C . VAL A 1 93 ? 17.459 1.767 -24.966 1.00 41.59 93 VAL A C 1
ATOM 761 O O . VAL A 1 93 ? 16.350 2.302 -24.956 1.00 41.59 93 VAL A O 1
ATOM 764 N N . GLU A 1 94 ? 18.050 1.243 -23.913 1.00 51.56 94 GLU A N 1
ATOM 765 C CA . GLU A 1 94 ? 17.571 1.183 -22.550 1.00 51.56 94 GLU A CA 1
ATOM 766 C C . GLU A 1 94 ? 17.168 2.554 -22.030 1.00 51.56 94 GLU A C 1
ATOM 768 O O . GLU A 1 94 ? 17.925 3.522 -22.107 1.00 51.56 94 GLU A O 1
ATOM 773 N N . PHE A 1 95 ? 15.955 2.629 -21.505 1.00 47.81 95 PHE A N 1
ATOM 774 C CA . PHE A 1 95 ? 15.351 3.884 -21.111 1.00 47.81 95 PHE A CA 1
ATOM 775 C C . PHE A 1 95 ? 14.994 3.841 -19.635 1.00 47.81 95 PHE A C 1
ATOM 777 O O . PHE A 1 95 ? 14.021 3.176 -19.295 1.00 47.81 95 PHE A O 1
ATOM 784 N N . ASN A 1 96 ? 15.760 4.573 -18.819 1.00 43.53 96 ASN A N 1
ATOM 785 C CA . ASN A 1 96 ? 15.427 4.954 -17.449 1.00 43.53 96 ASN A CA 1
ATOM 786 C C . ASN A 1 96 ? 14.873 6.387 -17.477 1.00 43.53 96 ASN A C 1
ATOM 788 O O . ASN A 1 96 ? 15.651 7.339 -17.342 1.00 43.53 96 ASN A O 1
ATOM 792 N N . PRO A 1 97 ? 13.572 6.589 -17.747 1.00 46.69 97 PRO A N 1
ATOM 793 C CA . PRO A 1 97 ? 13.017 7.924 -17.672 1.00 46.69 97 PRO A CA 1
ATOM 794 C C . PRO A 1 97 ? 13.192 8.442 -16.251 1.00 46.69 97 PRO A C 1
ATOM 796 O O . PRO A 1 97 ? 12.624 7.885 -15.319 1.00 46.69 97 PRO A O 1
ATOM 799 N N . GLY A 1 98 ? 13.823 9.600 -16.094 1.00 42.72 98 GLY A N 1
ATOM 800 C CA . GLY A 1 98 ? 13.277 10.520 -15.108 1.00 42.72 98 GLY A CA 1
ATOM 801 C C . GLY A 1 98 ? 11.885 10.903 -15.607 1.00 42.72 98 GLY A C 1
ATOM 802 O O . GLY A 1 98 ? 11.786 11.654 -16.576 1.00 42.72 98 GLY A O 1
ATOM 803 N N . LEU A 1 99 ? 10.817 10.352 -15.028 1.00 49.19 99 LEU A N 1
ATOM 804 C CA . LEU A 1 99 ? 9.465 10.806 -15.347 1.00 49.19 99 LEU A CA 1
ATOM 805 C C . LEU A 1 99 ? 9.250 12.135 -14.599 1.00 49.19 99 LEU A C 1
ATOM 807 O O . LEU A 1 99 ? 9.141 12.154 -13.371 1.00 49.19 99 LEU A O 1
ATOM 811 N N . ARG A 1 100 ? 9.210 13.267 -15.314 1.00 40.28 100 ARG A N 1
ATOM 812 C CA . ARG A 1 100 ? 8.733 14.547 -14.756 1.00 40.28 100 ARG A CA 1
ATOM 813 C C . ARG A 1 100 ? 7.317 14.829 -15.253 1.00 40.28 100 ARG A C 1
ATOM 815 O O . ARG A 1 100 ? 6.927 14.424 -16.344 1.00 40.28 100 ARG A O 1
ATOM 822 N N . GLY A 1 101 ? 6.536 15.515 -14.423 1.00 44.00 101 GLY A N 1
ATOM 823 C CA . GLY A 1 101 ? 5.129 15.793 -14.703 1.00 44.00 101 GLY A CA 1
ATOM 824 C C . GLY A 1 101 ? 4.187 14.682 -14.236 1.00 44.00 101 GLY A C 1
ATOM 825 O O . GLY A 1 101 ? 4.601 13.631 -13.746 1.00 44.00 101 GLY A O 1
ATOM 826 N N . SER A 1 102 ? 2.882 14.934 -14.331 1.00 52.44 102 SER A N 1
ATOM 827 C CA . SER A 1 102 ? 1.879 13.968 -13.886 1.00 52.44 102 SER A CA 1
ATOM 828 C C . SER A 1 102 ? 1.635 12.948 -14.996 1.00 52.44 102 SER A C 1
ATOM 830 O O . SER A 1 102 ? 0.676 13.071 -15.756 1.00 52.44 102 SER A O 1
ATOM 832 N N . PHE A 1 103 ? 2.501 11.930 -15.099 1.00 56.53 103 PHE A N 1
ATOM 833 C CA . PHE A 1 103 ? 2.299 10.802 -16.023 1.00 56.53 103 PHE A CA 1
ATOM 834 C C . PHE A 1 103 ? 0.892 10.214 -15.879 1.00 56.53 103 PHE A C 1
ATOM 836 O O . PHE A 1 103 ? 0.282 9.841 -16.866 1.00 56.53 103 PHE A O 1
ATOM 843 N N . TYR A 1 104 ? 0.334 10.217 -14.667 1.00 52.84 104 TYR A N 1
ATOM 844 C CA . TYR A 1 104 ? -1.051 9.830 -14.409 1.00 52.84 104 TYR A CA 1
ATOM 845 C C . TYR A 1 104 ? -2.070 10.656 -15.214 1.00 52.84 104 TYR A C 1
ATOM 847 O O . TYR A 1 104 ? -3.010 10.092 -15.760 1.00 52.84 104 TYR A O 1
ATOM 855 N N . ILE A 1 105 ? -1.883 11.976 -15.331 1.00 55.97 105 ILE A N 1
ATOM 856 C CA . ILE A 1 105 ? -2.748 12.853 -16.140 1.00 55.97 105 ILE A CA 1
ATOM 857 C C . ILE A 1 105 ? -2.540 12.585 -17.631 1.00 55.97 105 ILE A C 1
ATOM 859 O O . ILE A 1 105 ? -3.516 12.506 -18.372 1.00 55.97 105 ILE A O 1
ATOM 863 N N . ALA A 1 106 ? -1.294 12.405 -18.074 1.00 57.62 106 ALA A N 1
ATOM 864 C CA . ALA A 1 106 ? -1.010 12.060 -19.465 1.00 57.62 106 ALA A CA 1
ATOM 865 C C . ALA A 1 106 ? -1.627 10.701 -19.835 1.00 57.62 106 ALA A C 1
ATOM 867 O O . ALA A 1 106 ? -2.339 10.605 -20.825 1.00 57.62 106 ALA A O 1
ATOM 868 N N . LEU A 1 107 ? -1.456 9.680 -18.998 1.00 61.56 107 LEU A N 1
ATOM 869 C CA . LEU A 1 107 ? -2.035 8.351 -19.166 1.00 61.56 107 LEU A CA 1
ATOM 870 C C . LEU A 1 107 ? -3.567 8.381 -19.114 1.00 61.56 107 LEU A C 1
ATOM 872 O O . LEU A 1 107 ? -4.208 7.779 -19.965 1.00 61.56 107 LEU A O 1
ATOM 876 N N . ALA A 1 108 ? -4.164 9.137 -18.186 1.00 57.47 108 ALA A N 1
ATOM 877 C CA . ALA A 1 108 ? -5.610 9.361 -18.137 1.00 57.47 108 ALA A CA 1
ATOM 878 C C . ALA A 1 108 ? -6.135 10.009 -19.427 1.00 57.47 108 ALA A C 1
ATOM 880 O O . ALA A 1 108 ? -7.176 9.604 -19.946 1.00 57.47 108 ALA A O 1
ATOM 881 N N . ASN A 1 109 ? -5.401 10.986 -19.967 1.00 56.62 109 ASN A N 1
ATOM 882 C CA . ASN A 1 109 ? -5.726 11.596 -21.251 1.00 56.62 109 ASN A CA 1
ATOM 883 C C . ASN A 1 109 ? -5.586 10.582 -22.394 1.00 56.62 109 ASN A C 1
ATOM 885 O O . ASN A 1 109 ? -6.453 10.536 -23.252 1.00 56.62 109 ASN A O 1
ATOM 889 N N . LEU A 1 110 ? -4.561 9.730 -22.383 1.00 56.06 110 LEU A N 1
ATOM 890 C CA . LEU A 1 110 ? -4.329 8.710 -23.411 1.00 56.06 110 LEU A CA 1
ATOM 891 C C . LEU A 1 110 ? -5.383 7.589 -23.385 1.00 56.06 110 LEU A C 1
ATOM 893 O O . LEU A 1 110 ? -5.842 7.162 -24.441 1.00 56.06 110 LEU A O 1
ATOM 897 N N . ILE A 1 111 ? -5.842 7.173 -22.200 1.00 54.84 111 ILE A N 1
ATOM 898 C CA . ILE A 1 111 ? -6.957 6.221 -22.032 1.00 54.84 111 ILE A CA 1
ATOM 899 C C . ILE A 1 111 ? -8.249 6.789 -22.625 1.00 54.84 111 ILE A C 1
ATOM 901 O O . ILE A 1 111 ? -9.013 6.051 -23.242 1.00 54.84 111 ILE A O 1
ATOM 905 N N . LYS A 1 112 ? -8.472 8.105 -22.493 1.00 50.62 112 LYS A N 1
ATOM 906 C CA . LYS A 1 112 ? -9.644 8.786 -23.057 1.00 50.62 112 LYS A CA 1
ATOM 907 C C . LYS A 1 112 ? -9.692 8.725 -24.589 1.00 50.62 112 LYS A C 1
ATOM 909 O O . LYS A 1 112 ? -10.775 8.891 -25.142 1.00 50.62 112 LYS A O 1
ATOM 914 N N . TYR A 1 113 ? -8.555 8.509 -25.257 1.00 47.62 113 TYR A N 1
ATOM 915 C CA . TYR A 1 113 ? -8.479 8.586 -26.713 1.00 47.62 113 TYR A CA 1
ATOM 916 C C . TYR A 1 113 ? -8.503 7.241 -27.449 1.00 47.62 113 TYR A C 1
ATOM 918 O O . TYR A 1 113 ? -8.945 7.272 -28.586 1.00 47.62 113 TYR A O 1
ATOM 926 N N . ASP A 1 114 ? -8.120 6.091 -26.865 1.00 43.97 114 ASP A N 1
ATOM 927 C CA . ASP A 1 114 ? -8.046 4.845 -27.671 1.00 43.97 114 ASP A CA 1
ATOM 928 C C . ASP A 1 114 ? -8.049 3.488 -26.920 1.00 43.97 114 ASP A C 1
ATOM 930 O O . ASP A 1 114 ? -7.869 2.443 -27.548 1.00 43.97 114 ASP A O 1
ATOM 934 N N . LEU A 1 115 ? -8.256 3.429 -25.593 1.00 53.69 115 LEU A N 1
ATOM 935 C CA . LEU A 1 115 ? -8.258 2.147 -24.858 1.00 53.69 115 LEU A CA 1
ATOM 936 C C . LEU A 1 115 ? -9.660 1.797 -24.323 1.00 53.69 115 LEU A C 1
ATOM 938 O O . LEU A 1 115 ? -9.977 2.134 -23.183 1.00 53.69 115 LEU A O 1
ATOM 942 N N . PRO A 1 116 ? -10.494 1.062 -25.088 1.00 49.88 116 PRO A N 1
ATOM 943 C CA . PRO A 1 116 ? -11.865 0.701 -24.695 1.00 49.88 116 PRO A CA 1
ATOM 944 C C . PRO A 1 116 ? -11.968 -0.276 -23.504 1.00 49.88 116 PRO A C 1
ATOM 946 O O . PRO A 1 116 ? -13.064 -0.709 -23.162 1.00 49.88 116 PRO A O 1
ATOM 949 N N . ILE A 1 117 ? -10.848 -0.660 -22.882 1.00 55.91 117 ILE A N 1
ATOM 950 C CA . ILE A 1 117 ? -10.762 -1.825 -21.986 1.00 55.91 117 ILE A CA 1
ATOM 951 C C . ILE A 1 117 ? -10.803 -1.431 -20.496 1.00 55.91 117 ILE A C 1
ATOM 953 O O . ILE A 1 117 ? -11.123 -2.268 -19.654 1.00 55.91 117 ILE A O 1
ATOM 957 N N . TRP A 1 118 ? -10.532 -0.166 -20.139 1.00 61.00 118 TRP A N 1
ATOM 958 C CA . TRP A 1 118 ? -10.342 0.224 -18.735 1.00 61.00 118 TRP A CA 1
ATOM 959 C C . TRP A 1 118 ? -11.351 1.274 -18.249 1.00 61.00 118 TRP A C 1
ATOM 961 O O . TRP A 1 118 ? -11.366 2.391 -18.762 1.00 61.00 118 TRP A O 1
ATOM 971 N N . PRO A 1 119 ? -12.161 0.973 -17.216 1.00 63.00 119 PRO A N 1
ATOM 972 C CA . PRO A 1 119 ? -13.187 1.896 -16.725 1.00 63.00 119 PRO A CA 1
ATOM 973 C C . PRO A 1 119 ? -12.618 3.069 -15.904 1.00 63.00 119 PRO A C 1
ATOM 975 O O . PRO A 1 119 ? -13.284 4.094 -15.778 1.00 63.00 119 PRO A O 1
ATOM 978 N N . ASN A 1 120 ? -11.415 2.944 -15.323 1.00 73.44 120 ASN A N 1
ATOM 979 C CA . ASN A 1 120 ? -10.683 4.034 -14.664 1.00 73.44 120 ASN A CA 1
ATOM 980 C C . ASN A 1 120 ? -9.185 3.701 -14.484 1.00 73.44 120 ASN A C 1
ATOM 982 O O . ASN A 1 120 ? -8.782 2.537 -14.543 1.00 73.44 120 ASN A O 1
ATOM 986 N N . VAL A 1 121 ? -8.363 4.732 -14.243 1.00 75.69 121 VAL A N 1
ATOM 987 C CA . VAL A 1 121 ? -6.900 4.598 -14.097 1.00 75.69 121 VAL A CA 1
ATOM 988 C C . VAL A 1 121 ? -6.492 3.737 -12.891 1.00 75.69 121 VAL A C 1
ATOM 990 O O . VAL A 1 121 ? -5.643 2.868 -13.081 1.00 75.69 121 VAL A O 1
ATOM 993 N N . PRO A 1 122 ? -7.075 3.886 -11.680 1.00 78.50 122 PRO A N 1
ATOM 994 C CA . PRO A 1 122 ? -6.719 3.026 -10.549 1.00 78.50 122 PRO A CA 1
ATOM 995 C C . PRO A 1 122 ? -6.928 1.533 -10.813 1.00 78.50 122 PRO A C 1
ATOM 997 O O . PRO A 1 122 ? -6.087 0.720 -10.436 1.00 78.50 122 PRO A O 1
ATOM 1000 N N . GLN A 1 123 ? -8.014 1.162 -11.494 1.00 81.81 123 GLN A N 1
ATOM 1001 C CA . GLN A 1 123 ? -8.282 -0.229 -11.846 1.00 81.81 123 GLN A CA 1
ATOM 1002 C C . GLN A 1 123 ? -7.273 -0.767 -12.862 1.00 81.81 123 GLN A C 1
ATOM 1004 O O . GLN A 1 123 ? -6.785 -1.880 -12.687 1.00 81.81 123 GLN A O 1
ATOM 1009 N N . MET A 1 124 ? -6.926 0.019 -13.882 1.00 83.44 124 MET A N 1
ATOM 1010 C CA . MET A 1 124 ? -5.897 -0.354 -14.855 1.00 83.44 124 MET A CA 1
ATOM 1011 C C . MET A 1 124 ? -4.538 -0.569 -14.178 1.00 83.44 124 MET A C 1
ATOM 1013 O O . MET A 1 124 ? -3.941 -1.629 -14.340 1.00 83.44 124 MET A O 1
ATOM 1017 N N . LEU A 1 125 ? -4.093 0.384 -13.352 1.00 85.44 125 LEU A N 1
ATOM 1018 C CA . LEU A 1 125 ? -2.843 0.255 -12.597 1.00 85.44 125 LEU A CA 1
ATOM 1019 C C . LEU A 1 125 ? -2.889 -0.937 -11.629 1.00 85.44 125 LEU A C 1
ATOM 1021 O O . LEU A 1 125 ? -1.885 -1.615 -11.423 1.00 85.44 125 LEU A O 1
ATOM 1025 N N . GLY A 1 126 ? -4.058 -1.243 -11.068 1.00 88.75 126 GLY A N 1
ATOM 1026 C CA . GLY A 1 126 ? -4.257 -2.457 -10.291 1.00 88.75 126 GLY A CA 1
ATOM 1027 C C . GLY A 1 126 ? -4.087 -3.731 -11.112 1.00 88.75 126 GLY A C 1
ATOM 1028 O O . GLY A 1 126 ? -3.397 -4.651 -10.680 1.00 88.75 126 GLY A O 1
ATOM 1029 N N . CYS A 1 127 ? -4.666 -3.805 -12.307 1.00 89.38 127 CYS A N 1
ATOM 1030 C CA . CYS A 1 127 ? -4.463 -4.945 -13.199 1.00 89.38 127 CYS A CA 1
ATOM 1031 C C . CYS A 1 127 ? -2.990 -5.105 -13.587 1.00 89.38 127 CYS A C 1
ATOM 1033 O O . CYS A 1 127 ? -2.467 -6.216 -13.502 1.00 89.38 127 CYS A O 1
ATOM 1035 N N . ASP A 1 128 ? -2.309 -4.004 -13.903 1.00 91.19 128 ASP A N 1
ATOM 1036 C CA . ASP A 1 128 ? -0.868 -3.974 -14.158 1.00 91.19 128 ASP A CA 1
ATOM 1037 C C . ASP A 1 128 ? -0.077 -4.520 -12.955 1.00 91.19 128 ASP A C 1
ATOM 1039 O O . ASP A 1 128 ? 0.815 -5.357 -13.114 1.00 91.19 128 ASP A O 1
ATOM 1043 N N . PHE A 1 129 ? -0.463 -4.136 -11.732 1.00 94.31 129 PHE A N 1
ATOM 1044 C CA . PHE A 1 129 ? 0.147 -4.633 -10.498 1.00 94.31 129 PHE A CA 1
ATOM 1045 C C . PHE A 1 129 ? 0.011 -6.149 -10.361 1.00 94.31 129 PHE A C 1
ATOM 1047 O O . PHE A 1 129 ? 1.005 -6.847 -10.158 1.00 94.31 129 PHE A O 1
ATOM 1054 N N . TYR A 1 130 ? -1.210 -6.672 -10.490 1.00 94.12 130 TYR A N 1
ATOM 1055 C CA . TYR A 1 130 ? -1.463 -8.108 -10.374 1.00 94.12 130 TYR A CA 1
ATOM 1056 C C . TYR A 1 130 ? -0.855 -8.907 -11.523 1.00 94.12 130 TYR A C 1
ATOM 1058 O O . TYR A 1 130 ? -0.604 -10.098 -11.351 1.00 94.12 130 TYR A O 1
ATOM 1066 N N . TYR A 1 131 ? -0.608 -8.282 -12.674 1.00 94.81 131 TYR A N 1
ATOM 1067 C CA . TYR A 1 131 ? 0.050 -8.936 -13.793 1.00 94.81 131 TYR A CA 1
ATOM 1068 C C . TYR A 1 131 ? 1.567 -9.068 -13.576 1.00 94.81 131 TYR A C 1
ATOM 1070 O O . TYR A 1 131 ? 2.155 -10.130 -13.814 1.00 94.81 131 TYR A O 1
ATOM 1078 N N . LEU A 1 132 ? 2.193 -8.005 -13.064 1.00 95.38 132 LEU A N 1
ATOM 1079 C CA . LEU A 1 132 ? 3.627 -7.945 -12.790 1.00 95.38 132 LEU A CA 1
ATOM 1080 C C . LEU A 1 132 ? 4.043 -8.728 -11.547 1.00 95.38 132 LEU A C 1
ATOM 1082 O O . LEU A 1 132 ? 5.058 -9.430 -11.573 1.00 95.38 132 LEU A O 1
ATOM 1086 N N . PHE A 1 133 ? 3.288 -8.594 -10.458 1.00 96.75 133 PHE A N 1
ATOM 1087 C CA . PHE A 1 133 ? 3.763 -8.940 -9.125 1.00 96.75 133 PHE A CA 1
ATOM 1088 C C . PHE A 1 133 ? 2.905 -10.013 -8.466 1.00 96.75 133 PHE A C 1
ATOM 1090 O O . PHE A 1 133 ? 1.672 -9.972 -8.458 1.00 96.75 133 PHE A O 1
ATOM 1097 N N . LYS A 1 134 ? 3.559 -10.985 -7.840 1.00 96.44 134 LYS A N 1
ATOM 1098 C CA . LYS A 1 134 ? 2.958 -11.807 -6.784 1.00 96.44 134 LYS A CA 1
ATOM 1099 C C . LYS A 1 134 ? 3.622 -11.446 -5.463 1.00 96.44 134 LYS A C 1
ATOM 1101 O O . LYS A 1 134 ? 4.740 -10.947 -5.465 1.00 96.44 134 LYS A O 1
ATOM 1106 N N . LYS A 1 135 ? 2.946 -11.685 -4.344 1.00 97.12 135 LYS A N 1
ATOM 1107 C CA . LYS A 1 135 ? 3.582 -11.576 -3.029 1.00 97.12 135 LYS A CA 1
ATOM 1108 C C . LYS A 1 135 ? 4.559 -12.748 -2.861 1.00 97.12 135 LYS A C 1
ATOM 1110 O O . LYS A 1 135 ? 4.263 -13.855 -3.315 1.00 97.12 135 LYS A O 1
ATOM 1115 N N . SER A 1 136 ? 5.731 -12.505 -2.278 1.00 97.81 136 SER A N 1
ATOM 1116 C CA . SER A 1 136 ? 6.667 -13.580 -1.924 1.00 97.81 136 SER A CA 1
ATOM 1117 C C . SER A 1 136 ? 6.171 -14.367 -0.711 1.00 97.81 136 SER A C 1
ATOM 1119 O O . SER A 1 136 ? 5.343 -13.871 0.053 1.00 97.81 136 SER A O 1
ATOM 1121 N N . ASP A 1 137 ? 6.721 -15.562 -0.485 1.00 97.69 137 ASP A N 1
ATOM 1122 C CA . ASP A 1 137 ? 6.371 -16.380 0.685 1.00 97.69 137 ASP A CA 1
ATOM 1123 C C . ASP A 1 137 ? 6.673 -15.654 2.001 1.00 97.69 137 ASP A C 1
ATOM 1125 O O . ASP A 1 137 ? 5.918 -15.762 2.964 1.00 97.69 137 ASP A O 1
ATOM 1129 N N . VAL A 1 138 ? 7.747 -14.856 2.036 1.00 95.12 138 VAL A N 1
ATOM 1130 C CA . VAL A 1 138 ? 8.099 -14.020 3.194 1.00 95.12 138 VAL A CA 1
ATOM 1131 C C . VAL A 1 138 ? 6.970 -13.039 3.507 1.00 95.12 138 VAL A C 1
ATOM 1133 O O . VAL A 1 138 ? 6.530 -12.938 4.653 1.00 95.12 138 VAL A O 1
ATOM 1136 N N . LEU A 1 139 ? 6.479 -12.340 2.483 1.00 96.12 139 LEU A N 1
ATOM 1137 C CA . LEU A 1 139 ? 5.418 -11.354 2.632 1.00 96.12 139 LEU A CA 1
ATOM 1138 C C . LEU A 1 139 ? 4.069 -12.014 2.966 1.00 96.12 139 LEU A C 1
ATOM 1140 O O . LEU A 1 139 ? 3.397 -11.576 3.896 1.00 96.12 139 LEU A O 1
ATOM 1144 N N . GLU A 1 140 ? 3.692 -13.083 2.261 1.00 97.56 140 GLU A N 1
ATOM 1145 C CA . GLU A 1 140 ? 2.439 -13.821 2.491 1.00 97.56 140 GLU A CA 1
ATOM 1146 C C . GLU A 1 140 ? 2.369 -14.432 3.893 1.00 97.56 140 GLU A C 1
ATOM 1148 O O . GLU A 1 140 ? 1.362 -14.293 4.592 1.00 97.56 140 GLU A O 1
ATOM 1153 N N . ASN A 1 141 ? 3.445 -15.083 4.343 1.00 97.62 141 ASN A N 1
ATOM 1154 C CA . ASN A 1 141 ? 3.479 -15.703 5.666 1.00 97.62 141 ASN A CA 1
ATOM 1155 C C . ASN A 1 141 ? 3.378 -14.647 6.768 1.00 97.62 141 ASN A C 1
ATOM 1157 O O . ASN A 1 141 ? 2.613 -14.823 7.721 1.00 97.62 141 ASN A O 1
ATOM 1161 N N . ARG A 1 142 ? 4.087 -13.520 6.617 1.00 96.44 142 ARG A N 1
ATOM 1162 C CA . ARG A 1 142 ? 4.023 -12.435 7.597 1.00 96.44 142 ARG A CA 1
ATOM 1163 C C . ARG A 1 142 ? 2.653 -11.757 7.616 1.00 96.44 142 ARG A C 1
ATOM 1165 O O . ARG A 1 142 ? 2.147 -11.487 8.703 1.00 96.44 142 ARG A O 1
ATOM 1172 N N . LEU A 1 143 ? 2.019 -11.546 6.459 1.00 96.88 143 LEU A N 1
ATOM 1173 C CA . LEU A 1 143 ? 0.643 -11.040 6.383 1.00 96.88 143 LEU A CA 1
ATOM 1174 C C . LEU A 1 143 ? -0.339 -11.972 7.087 1.00 96.88 143 LEU A C 1
ATOM 1176 O O . LEU A 1 143 ? -1.144 -11.515 7.894 1.00 96.88 143 LEU A O 1
ATOM 1180 N N . ARG A 1 144 ? -0.257 -13.281 6.829 1.00 97.12 144 ARG A N 1
ATOM 1181 C CA . ARG A 1 144 ? -1.135 -14.272 7.461 1.00 97.12 144 ARG A CA 1
ATOM 1182 C C . ARG A 1 144 ? -1.017 -14.248 8.983 1.00 97.12 144 ARG A C 1
ATOM 1184 O O . ARG A 1 144 ? -2.037 -14.242 9.667 1.00 97.12 144 ARG A O 1
ATOM 1191 N N . GLN A 1 145 ? 0.212 -14.206 9.493 1.00 96.81 145 GLN A N 1
ATOM 1192 C CA . GLN A 1 145 ? 0.479 -14.112 10.925 1.00 96.81 145 GLN A CA 1
ATOM 1193 C C . GLN A 1 145 ? -0.116 -12.826 11.516 1.00 96.81 145 GLN A C 1
ATOM 1195 O O . GLN A 1 145 ? -0.885 -12.887 12.472 1.00 96.81 145 GLN A O 1
ATOM 1200 N N . LEU A 1 146 ? 0.175 -11.673 10.907 1.00 96.75 146 LEU A N 1
ATOM 1201 C CA . LEU A 1 146 ? -0.314 -10.379 11.385 1.00 96.75 146 LEU A CA 1
ATOM 1202 C C . LEU A 1 146 ? -1.838 -10.290 11.368 1.00 96.75 146 LEU A C 1
ATOM 1204 O O . LEU A 1 146 ? -2.431 -9.762 12.300 1.00 96.75 146 LEU A O 1
ATOM 1208 N N . LYS A 1 147 ? -2.503 -10.842 10.353 1.00 97.25 147 LYS A N 1
ATOM 1209 C CA . LYS A 1 147 ? -3.970 -10.867 10.314 1.00 97.25 147 LYS A CA 1
ATOM 1210 C C . LYS A 1 147 ? -4.571 -11.622 11.498 1.00 97.25 147 LYS A C 1
ATOM 1212 O O . LYS A 1 147 ? -5.577 -11.172 12.043 1.00 97.25 147 LYS A O 1
ATOM 1217 N N . ALA A 1 148 ? -3.963 -12.735 11.904 1.00 96.31 148 ALA A N 1
ATOM 1218 C CA . ALA A 1 148 ? -4.389 -13.466 13.092 1.00 96.31 148 ALA A CA 1
ATOM 1219 C C . ALA A 1 148 ? -4.107 -12.659 14.373 1.00 96.31 148 ALA A C 1
ATOM 1221 O O . ALA A 1 148 ? -5.011 -12.450 15.175 1.00 96.31 148 ALA A O 1
ATOM 1222 N N . GLU A 1 149 ? -2.889 -12.130 14.527 1.00 95.56 149 GLU A N 1
ATOM 1223 C CA . GLU A 1 149 ? -2.463 -11.358 15.708 1.00 95.56 149 GLU A CA 1
ATOM 1224 C C . GLU A 1 149 ? -3.280 -10.072 15.917 1.00 95.56 149 GLU A C 1
ATOM 1226 O O . GLU A 1 149 ? -3.629 -9.710 17.043 1.00 95.56 149 GLU A O 1
ATOM 1231 N N . LEU A 1 150 ? -3.606 -9.372 14.829 1.00 96.38 150 LEU A N 1
ATOM 1232 C CA . LEU A 1 150 ? -4.347 -8.114 14.864 1.00 96.38 150 LEU A CA 1
ATOM 1233 C C . LEU A 1 150 ? -5.867 -8.332 14.912 1.00 96.38 150 LEU A C 1
ATOM 1235 O O . LEU A 1 150 ? -6.596 -7.382 15.190 1.00 96.38 150 LEU A O 1
ATOM 1239 N N . GLY A 1 151 ? -6.352 -9.557 14.691 1.00 96.75 151 GLY A N 1
ATOM 1240 C CA . GLY A 1 151 ? -7.777 -9.893 14.729 1.00 96.75 151 GLY A CA 1
ATOM 1241 C C . GLY A 1 151 ? -8.548 -9.541 13.454 1.00 96.75 151 GLY A C 1
ATOM 1242 O O . GLY A 1 151 ? -9.752 -9.314 13.525 1.00 96.75 151 GLY A O 1
ATOM 1243 N N . PHE A 1 152 ? -7.887 -9.503 12.294 1.00 97.06 152 PHE A N 1
ATOM 1244 C CA . PHE A 1 152 ? -8.520 -9.234 10.991 1.00 97.06 152 PHE A CA 1
ATOM 1245 C C . PHE A 1 152 ? -9.494 -10.333 10.548 1.00 97.06 152 PHE A C 1
ATOM 1247 O O . PHE A 1 152 ? -10.314 -10.101 9.671 1.00 97.06 152 PHE A O 1
ATOM 1254 N N . ILE A 1 153 ? -9.370 -11.543 11.096 1.00 94.19 153 ILE A N 1
ATOM 1255 C CA . ILE A 1 153 ? -10.185 -12.697 10.688 1.00 94.19 153 ILE A CA 1
ATOM 1256 C C . ILE A 1 153 ? -11.581 -12.636 11.326 1.00 94.19 153 ILE A C 1
ATOM 1258 O O . ILE A 1 153 ? -12.569 -12.976 10.683 1.00 94.19 153 ILE A O 1
ATOM 1262 N N . ASP A 1 154 ? -11.664 -12.165 12.572 1.00 94.81 154 ASP A N 1
ATOM 1263 C CA . ASP A 1 154 ? -12.880 -12.256 13.391 1.00 94.81 154 ASP A CA 1
ATOM 1264 C C . ASP A 1 154 ? -13.656 -10.936 13.511 1.00 94.81 154 ASP A C 1
ATOM 1266 O O . ASP A 1 154 ? -14.702 -10.888 14.168 1.00 94.81 154 ASP A O 1
ATOM 1270 N N . ASN A 1 155 ? -13.138 -9.851 12.929 1.00 97.69 155 ASN A N 1
ATOM 1271 C CA . ASN A 1 155 ? -13.663 -8.497 13.096 1.00 97.69 155 ASN A CA 1
ATOM 1272 C C . ASN A 1 155 ? -13.811 -7.791 11.751 1.00 97.69 155 ASN A C 1
ATOM 1274 O O . ASN A 1 155 ? -12.997 -7.987 10.854 1.00 97.69 155 ASN A O 1
ATOM 1278 N N . ILE A 1 156 ? -14.791 -6.889 11.666 1.00 96.88 156 ILE A N 1
ATOM 1279 C CA . ILE A 1 156 ? -14.814 -5.878 10.609 1.00 96.88 156 ILE A CA 1
ATOM 1280 C C . ILE A 1 156 ? -13.666 -4.899 10.865 1.00 96.88 156 ILE A C 1
ATOM 1282 O O . ILE A 1 156 ? -13.502 -4.386 11.978 1.00 96.88 156 ILE A O 1
ATOM 1286 N N . VAL A 1 157 ? -12.882 -4.610 9.836 1.00 97.25 157 VAL A N 1
ATOM 1287 C CA . VAL A 1 157 ? -11.694 -3.766 9.927 1.00 97.25 157 VAL A CA 1
ATOM 1288 C C . VAL A 1 157 ? -11.946 -2.406 9.286 1.00 97.25 157 VAL A C 1
ATOM 1290 O O . VAL A 1 157 ? -12.164 -2.285 8.078 1.00 97.25 157 VAL A O 1
ATOM 1293 N N . LEU A 1 158 ? -11.852 -1.351 10.098 1.00 95.75 158 LEU A N 1
ATOM 1294 C CA . LEU A 1 158 ? -11.732 0.024 9.619 1.00 95.75 158 LEU A CA 1
ATOM 1295 C C . LEU A 1 158 ? -10.246 0.389 9.512 1.00 95.75 158 LEU A C 1
ATOM 1297 O O . LEU A 1 158 ? -9.597 0.683 10.515 1.00 95.75 158 LEU A O 1
ATOM 1301 N N . GLY A 1 159 ? -9.710 0.381 8.296 1.00 95.19 159 GLY A N 1
ATOM 1302 C CA . GLY A 1 159 ? -8.366 0.861 7.995 1.00 95.19 159 GLY A CA 1
ATOM 1303 C C . GLY A 1 159 ? -8.323 2.387 8.013 1.00 95.19 159 GLY A C 1
ATOM 1304 O O . GLY A 1 159 ? -9.139 3.045 7.372 1.00 95.19 159 GLY A O 1
ATOM 1305 N N . ILE A 1 160 ? -7.372 2.968 8.733 1.00 93.62 160 ILE A N 1
ATOM 1306 C CA . ILE A 1 160 ? -7.180 4.408 8.892 1.00 93.62 160 ILE A CA 1
ATOM 1307 C C . ILE A 1 160 ? -5.738 4.719 8.517 1.00 93.62 160 ILE A C 1
ATOM 1309 O O . ILE A 1 160 ? -4.816 4.185 9.128 1.00 93.62 160 ILE A O 1
ATOM 1313 N N . HIS A 1 161 ? -5.535 5.622 7.560 1.00 92.06 161 HIS A N 1
ATOM 1314 C CA . HIS A 1 161 ? -4.204 6.104 7.215 1.00 92.06 161 HIS A CA 1
ATOM 1315 C C . HIS A 1 161 ? -4.007 7.579 7.588 1.00 92.06 161 HIS A C 1
ATOM 1317 O O . HIS A 1 161 ? -4.742 8.482 7.154 1.00 92.06 161 HIS A O 1
ATOM 1323 N N . ILE A 1 162 ? -2.981 7.826 8.407 1.00 87.75 162 ILE A N 1
ATOM 1324 C CA . ILE A 1 162 ? -2.538 9.155 8.829 1.00 87.75 162 ILE A CA 1
ATOM 1325 C C . ILE A 1 162 ? -1.128 9.416 8.299 1.00 87.75 162 ILE A C 1
ATOM 1327 O O . ILE A 1 162 ? -0.155 8.946 8.873 1.00 87.75 162 ILE A O 1
ATOM 1331 N N . ARG A 1 163 ? -1.032 10.231 7.241 1.00 82.44 163 ARG A N 1
ATOM 1332 C CA . ARG A 1 163 ? 0.232 10.809 6.754 1.00 82.44 163 ARG A CA 1
ATOM 1333 C C . ARG A 1 163 ? 0.518 12.133 7.461 1.00 82.44 163 ARG A C 1
ATOM 1335 O O . ARG A 1 163 ? -0.316 13.038 7.382 1.00 82.44 163 ARG A O 1
ATOM 1342 N N . GLU A 1 164 ? 1.679 12.274 8.085 1.00 74.38 164 GLU A N 1
ATOM 1343 C CA . GLU A 1 164 ? 2.177 13.532 8.667 1.00 74.38 164 GLU A CA 1
ATOM 1344 C C . GLU A 1 164 ? 3.349 14.152 7.883 1.00 74.38 164 GLU A C 1
ATOM 1346 O O . GLU A 1 164 ? 3.830 15.240 8.209 1.00 74.38 164 GLU A O 1
ATOM 1351 N N . GLY A 1 165 ? 3.769 13.530 6.782 1.00 68.38 165 GLY A N 1
ATOM 1352 C CA . GLY A 1 165 ? 4.744 14.137 5.877 1.00 68.38 165 GLY A CA 1
ATOM 1353 C C . GLY A 1 165 ? 6.185 13.942 6.338 1.00 68.38 165 GLY A C 1
ATOM 1354 O O . GLY A 1 165 ? 6.479 13.190 7.264 1.00 68.38 165 GLY A O 1
ATOM 1355 N N . ASP A 1 166 ? 7.104 14.634 5.673 1.00 64.50 166 ASP A N 1
ATOM 1356 C CA . ASP A 1 166 ? 8.528 14.559 6.025 1.00 64.50 166 ASP A CA 1
ATOM 1357 C C . ASP A 1 166 ? 8.843 15.424 7.260 1.00 64.50 166 ASP A C 1
ATOM 1359 O O . ASP A 1 166 ? 9.937 15.376 7.817 1.00 64.50 166 ASP A O 1
ATOM 1363 N N . SER A 1 167 ? 7.833 16.160 7.739 1.00 57.34 167 SER A N 1
ATOM 1364 C CA . SER A 1 167 ? 7.814 16.895 9.003 1.00 57.34 167 SER A CA 1
ATOM 1365 C C . SER A 1 167 ? 8.147 16.024 10.221 1.00 57.34 167 SER A C 1
ATOM 1367 O O . SER A 1 167 ? 8.786 16.514 11.154 1.00 57.34 167 SER A O 1
ATOM 1369 N N . VAL A 1 168 ? 7.783 14.733 10.188 1.00 57.28 168 VAL A N 1
ATOM 1370 C CA . VAL A 1 168 ? 8.098 13.764 11.251 1.00 57.28 168 VAL A CA 1
ATOM 1371 C C . VAL A 1 168 ? 9.577 13.373 11.227 1.00 57.28 168 VAL A C 1
ATOM 1373 O O . VAL A 1 168 ? 10.169 13.179 12.283 1.00 57.28 168 VAL A O 1
ATOM 1376 N N . PHE A 1 169 ? 10.193 13.332 10.041 1.00 57.25 169 PHE A N 1
ATOM 1377 C CA . PHE A 1 169 ? 11.589 12.920 9.850 1.00 57.25 169 PHE A CA 1
ATOM 1378 C C . PHE A 1 169 ? 12.592 14.076 9.957 1.00 57.25 169 PHE A C 1
ATOM 1380 O O . PHE A 1 169 ? 13.740 13.863 10.335 1.00 57.25 169 PHE A O 1
ATOM 1387 N N . HIS A 1 170 ? 12.179 15.305 9.634 1.00 53.19 170 HIS A N 1
ATOM 1388 C CA . HIS A 1 170 ? 13.081 16.461 9.552 1.00 53.19 170 HIS A CA 1
ATOM 1389 C C . HIS A 1 170 ? 12.799 17.562 10.584 1.00 53.19 170 HIS A C 1
ATOM 1391 O O . HIS A 1 170 ? 13.375 18.643 10.483 1.00 53.19 170 HIS A O 1
ATOM 1397 N N . HIS A 1 171 ? 11.902 17.330 11.554 1.00 51.81 171 HIS A N 1
ATOM 1398 C CA . HIS A 1 171 ? 11.476 18.317 12.564 1.00 51.81 171 HIS A CA 1
ATOM 1399 C C . HIS A 1 171 ? 11.111 19.700 11.985 1.00 51.81 171 HIS A C 1
ATOM 1401 O O . HIS A 1 171 ? 11.171 20.722 12.674 1.00 51.81 171 HIS A O 1
ATOM 1407 N N . ASN A 1 172 ? 10.714 19.756 10.711 1.00 50.50 172 ASN A N 1
ATOM 1408 C CA . ASN A 1 172 ? 10.400 21.009 10.049 1.00 50.50 172 ASN A CA 1
ATOM 1409 C C . ASN A 1 172 ? 8.954 21.402 10.361 1.00 50.50 172 ASN A C 1
ATOM 1411 O O . ASN A 1 172 ? 8.016 20.974 9.688 1.00 50.50 172 ASN A O 1
ATOM 1415 N N . LYS A 1 173 ? 8.779 22.255 11.377 1.00 50.84 173 LYS A N 1
ATOM 1416 C CA . LYS A 1 173 ? 7.474 22.823 11.764 1.00 50.84 173 LYS A CA 1
ATOM 1417 C C . LYS A 1 173 ? 6.810 23.657 10.653 1.00 50.84 173 LYS A C 1
ATOM 1419 O O . LYS A 1 173 ? 5.636 23.982 10.783 1.00 50.84 173 LYS A O 1
ATOM 1424 N N . GLY A 1 174 ? 7.539 24.011 9.590 1.00 49.53 174 GLY A N 1
ATOM 1425 C CA . GLY A 1 174 ? 7.023 24.727 8.420 1.00 49.53 174 GLY A CA 1
ATOM 1426 C C . GLY A 1 174 ? 6.483 23.830 7.299 1.00 49.53 174 GLY A C 1
ATOM 1427 O O . GLY A 1 174 ? 6.011 24.352 6.289 1.00 49.53 174 GLY A O 1
ATOM 1428 N N . ASP A 1 175 ? 6.544 22.499 7.431 1.00 55.22 175 ASP A N 1
ATOM 1429 C CA . ASP A 1 175 ? 5.936 21.595 6.451 1.00 55.22 175 ASP A CA 1
ATOM 1430 C C . ASP A 1 175 ? 4.405 21.703 6.522 1.00 55.22 175 ASP A C 1
ATOM 1432 O O . ASP A 1 175 ? 3.788 21.423 7.549 1.00 55.22 175 ASP A O 1
ATOM 1436 N N . LYS A 1 176 ? 3.776 22.069 5.400 1.00 54.69 176 LYS A N 1
ATOM 1437 C CA . LYS A 1 176 ? 2.314 22.200 5.263 1.00 54.69 176 LYS A CA 1
ATOM 1438 C C . LYS A 1 176 ? 1.554 20.894 5.539 1.00 54.69 176 LYS A C 1
ATOM 1440 O O . LYS A 1 176 ? 0.334 20.924 5.657 1.00 54.69 176 LYS A O 1
ATOM 1445 N N . ARG A 1 177 ? 2.252 19.753 5.592 1.00 58.41 177 ARG A N 1
ATOM 1446 C CA . ARG A 1 177 ? 1.702 18.423 5.907 1.00 58.41 177 ARG A CA 1
ATOM 1447 C C . ARG A 1 177 ? 1.702 18.108 7.407 1.00 58.41 177 ARG A C 1
ATOM 1449 O O . ARG A 1 177 ? 1.115 17.099 7.793 1.00 58.41 177 ARG A O 1
ATOM 1456 N N . TYR A 1 178 ? 2.324 18.949 8.240 1.00 60.44 178 TYR A N 1
ATOM 1457 C CA . TYR A 1 178 ? 2.264 18.815 9.693 1.00 60.44 178 TYR A CA 1
ATOM 1458 C C . TYR A 1 178 ? 0.814 18.948 10.168 1.00 60.44 178 TYR A C 1
ATOM 1460 O O . TYR A 1 178 ? 0.180 19.988 9.983 1.00 60.44 178 TYR A O 1
ATOM 1468 N N . LYS A 1 179 ? 0.289 17.893 10.797 1.00 64.25 179 LYS A N 1
ATOM 1469 C CA . LYS A 1 179 ? -1.070 17.889 11.342 1.00 64.25 179 LYS A CA 1
ATOM 1470 C C . LYS A 1 179 ? -1.050 18.378 12.779 1.00 64.25 179 LYS A C 1
ATOM 1472 O O . LYS A 1 179 ? -0.391 17.806 13.657 1.00 64.25 179 LYS A O 1
ATOM 1477 N N . ASN A 1 180 ? -1.807 19.438 13.038 1.00 69.75 180 ASN A N 1
ATOM 1478 C CA . ASN A 1 180 ? -1.971 19.921 14.400 1.00 69.75 180 ASN A CA 1
ATOM 1479 C C . ASN A 1 180 ? -2.833 18.925 15.215 1.00 69.75 180 ASN A C 1
ATOM 1481 O O . ASN A 1 180 ? -3.374 17.941 14.704 1.00 69.75 180 ASN A O 1
ATOM 1485 N N . ALA A 1 181 ? -2.949 19.146 16.525 1.00 74.75 181 ALA A N 1
ATOM 1486 C CA . ALA A 1 181 ? -3.720 18.249 17.387 1.00 74.75 181 ALA A CA 1
ATOM 1487 C C . ALA A 1 181 ? -5.228 18.221 17.055 1.00 74.75 181 ALA A C 1
ATOM 1489 O O . ALA A 1 181 ? -5.900 17.237 17.359 1.00 74.75 181 ALA A O 1
ATOM 1490 N N . GLU A 1 182 ? -5.771 19.282 16.458 1.00 77.94 182 GLU A N 1
ATOM 1491 C CA . GLU A 1 182 ? -7.167 19.361 16.017 1.00 77.94 182 GLU A CA 1
ATOM 1492 C C . GLU A 1 182 ? -7.407 18.482 14.782 1.00 77.94 182 GLU A C 1
ATOM 1494 O O . GLU A 1 182 ? -8.332 17.676 14.784 1.00 77.94 182 GLU A O 1
ATOM 1499 N N . ASP A 1 183 ? -6.521 18.523 13.787 1.00 76.44 183 ASP A N 1
ATOM 1500 C CA . ASP A 1 183 ? -6.608 17.697 12.574 1.00 76.44 183 ASP A CA 1
ATOM 1501 C C . ASP A 1 183 ? -6.626 16.199 12.902 1.00 76.44 183 ASP A C 1
ATOM 1503 O O . ASP A 1 183 ? -7.419 15.426 12.360 1.00 76.44 183 ASP A O 1
ATOM 1507 N N . ILE A 1 184 ? -5.778 15.790 13.847 1.00 80.88 184 ILE A N 1
ATOM 1508 C CA . ILE A 1 184 ? -5.707 14.407 14.325 1.00 80.88 184 ILE A CA 1
ATOM 1509 C C . ILE A 1 184 ? -6.964 14.027 15.108 1.00 80.88 184 ILE A C 1
ATOM 1511 O O . ILE A 1 184 ? -7.510 12.941 14.905 1.00 80.88 184 ILE A O 1
ATOM 1515 N N . ARG A 1 185 ? -7.468 14.917 15.973 1.00 84.12 185 ARG A N 1
ATOM 1516 C CA . ARG A 1 185 ? -8.743 14.686 16.669 1.00 84.12 185 ARG A CA 1
ATOM 1517 C C . ARG A 1 185 ? -9.886 14.519 15.678 1.00 84.12 185 ARG A C 1
ATOM 1519 O O . ARG A 1 185 ? -10.682 13.599 15.832 1.00 84.12 185 ARG A O 1
ATOM 1526 N N . ASN A 1 186 ? -9.934 15.344 14.641 1.00 83.12 186 ASN A N 1
ATOM 1527 C CA . ASN A 1 186 ? -10.967 15.269 13.620 1.00 83.12 186 ASN A CA 1
ATOM 1528 C C . ASN A 1 186 ? -10.896 13.986 12.794 1.00 83.12 186 ASN A C 1
ATOM 1530 O O . ASN A 1 186 ? -11.942 13.399 12.502 1.00 83.12 186 ASN A O 1
ATOM 1534 N N . ALA A 1 187 ? -9.690 13.496 12.500 1.00 84.25 187 ALA A N 1
ATOM 1535 C CA . ALA A 1 187 ? -9.513 12.200 11.861 1.00 84.25 187 ALA A CA 1
ATOM 1536 C C . ALA A 1 187 ? -10.142 11.063 12.674 1.00 84.25 187 ALA A C 1
ATOM 1538 O O . ALA A 1 187 ? -10.962 10.305 12.154 1.00 84.25 187 ALA A O 1
ATOM 1539 N N . PHE A 1 188 ? -9.836 10.987 13.969 1.00 89.81 188 PHE A N 1
ATOM 1540 C CA . PHE A 1 188 ? -10.404 9.942 14.816 1.00 89.81 188 PHE A CA 1
ATOM 1541 C C . PHE A 1 188 ? -11.886 10.159 15.145 1.00 89.81 188 PHE A C 1
ATOM 1543 O O . PHE A 1 188 ? -12.627 9.188 15.258 1.00 89.81 188 PHE A O 1
ATOM 1550 N N . ASN A 1 189 ? -12.363 11.403 15.232 1.00 90.00 189 ASN A N 1
ATOM 1551 C CA . ASN A 1 189 ? -13.797 11.687 15.346 1.00 90.00 189 ASN A CA 1
ATOM 1552 C C . ASN A 1 189 ? -14.559 11.144 14.132 1.00 90.00 189 ASN A C 1
ATOM 1554 O O . ASN A 1 189 ? -15.655 10.603 14.269 1.00 90.00 189 ASN A O 1
ATOM 1558 N N . CYS A 1 190 ? -13.976 11.266 12.942 1.00 88.75 190 CYS A N 1
ATOM 1559 C CA . CYS A 1 190 ? -14.552 10.704 11.734 1.00 88.75 190 CYS A CA 1
ATOM 1560 C C . CYS A 1 190 ? -14.504 9.171 11.716 1.00 88.75 190 CYS A C 1
ATOM 1562 O O . CYS A 1 190 ? -15.499 8.541 11.361 1.00 88.75 190 CYS A O 1
ATOM 1564 N N . ALA A 1 191 ? -13.407 8.567 12.183 1.00 91.81 191 ALA A N 1
ATOM 1565 C CA . ALA A 1 191 ? -13.328 7.120 12.375 1.00 91.81 191 ALA A CA 1
ATOM 1566 C C . ALA A 1 191 ? -14.434 6.604 13.316 1.00 91.81 191 ALA A C 1
ATOM 1568 O O . ALA A 1 191 ? -15.112 5.638 12.981 1.00 91.81 191 ALA A O 1
ATOM 1569 N N . THR A 1 192 ? -14.705 7.302 14.427 1.00 94.00 192 THR A N 1
ATOM 1570 C CA . THR A 1 192 ? -15.827 6.987 15.333 1.00 94.00 192 THR A CA 1
ATOM 1571 C C . THR A 1 192 ? -17.182 7.072 14.630 1.00 94.00 192 THR A C 1
ATOM 1573 O O . THR A 1 192 ? -18.035 6.213 14.833 1.00 94.00 192 THR A O 1
ATOM 1576 N N . LYS A 1 193 ? -17.402 8.088 13.783 1.00 92.25 193 LYS A N 1
ATOM 1577 C CA . LYS A 1 193 ? -18.655 8.216 13.017 1.00 92.25 193 LYS A CA 1
ATOM 1578 C C . LYS A 1 193 ? -18.854 7.040 12.059 1.00 92.25 193 LYS A C 1
ATOM 1580 O O . LYS A 1 193 ? -19.955 6.499 12.002 1.00 92.25 193 LYS A O 1
ATOM 1585 N N . VAL A 1 194 ? -17.801 6.632 11.348 1.00 91.12 194 VAL A N 1
ATOM 1586 C CA . VAL A 1 194 ? -17.852 5.463 10.457 1.00 91.12 194 VAL A CA 1
ATOM 1587 C C . VAL A 1 194 ? -18.061 4.179 11.239 1.00 91.12 194 VAL A C 1
ATOM 1589 O O . VAL A 1 194 ? -18.922 3.393 10.865 1.00 91.12 194 VAL A O 1
ATOM 1592 N N . GLU A 1 195 ? -17.338 3.984 12.342 1.00 94.56 195 GLU A N 1
ATOM 1593 C CA . GLU A 1 195 ? -17.534 2.834 13.225 1.00 94.56 195 GLU A CA 1
ATOM 1594 C C . GLU A 1 195 ? -19.003 2.720 13.644 1.00 94.56 195 GLU A C 1
ATOM 1596 O O . GLU A 1 195 ? -19.592 1.660 13.476 1.00 94.56 195 GLU A O 1
ATOM 1601 N N . ASN A 1 196 ? -19.623 3.808 14.111 1.00 94.81 196 ASN A N 1
ATOM 1602 C CA . ASN A 1 196 ? -21.034 3.794 14.503 1.00 94.81 196 ASN A CA 1
ATOM 1603 C C . ASN A 1 196 ? -21.955 3.414 13.334 1.00 94.81 196 ASN A C 1
ATOM 1605 O O . ASN A 1 196 ? -22.832 2.578 13.504 1.00 94.81 196 ASN A O 1
ATOM 1609 N N . LYS A 1 197 ? -21.707 3.930 12.124 1.00 92.81 197 LYS A N 1
ATOM 1610 C CA . LYS A 1 197 ? -22.477 3.539 10.932 1.00 92.81 197 LYS A CA 1
ATOM 1611 C C . LYS A 1 197 ? -22.306 2.067 10.559 1.00 92.81 197 LYS A C 1
ATOM 1613 O O . LYS A 1 197 ? -23.267 1.439 10.127 1.00 92.81 197 LYS A O 1
ATOM 1618 N N . ILE A 1 198 ? -21.109 1.508 10.732 1.00 93.94 198 ILE A N 1
ATOM 1619 C CA . ILE A 1 198 ? -20.861 0.075 10.542 1.00 93.94 198 ILE A CA 1
ATOM 1620 C C . ILE A 1 198 ? -21.636 -0.728 11.595 1.00 93.94 198 ILE A C 1
ATOM 1622 O O . ILE A 1 198 ? -22.296 -1.701 11.234 1.00 93.94 198 ILE A O 1
ATOM 1626 N N . LYS A 1 199 ? -21.606 -0.308 12.870 1.00 95.56 199 LYS A N 1
ATOM 1627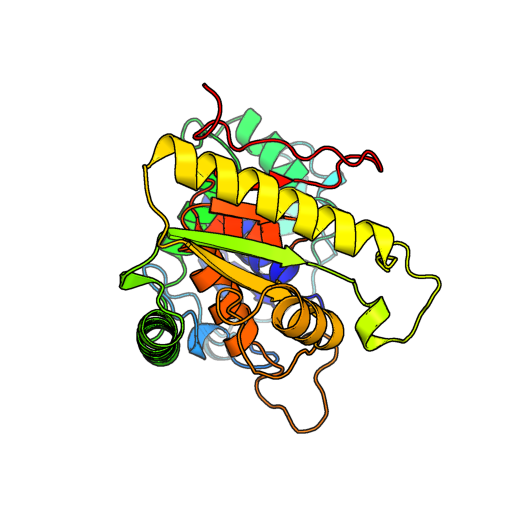 C CA . LYS A 1 199 ? -22.372 -0.955 13.950 1.00 95.56 199 LYS A CA 1
ATOM 1628 C C . LYS A 1 199 ? -23.858 -0.988 13.626 1.00 95.56 199 LYS A C 1
ATOM 1630 O O . LYS A 1 199 ? -24.450 -2.059 13.688 1.00 95.56 199 LYS A O 1
ATOM 1635 N N . ASP A 1 200 ? -24.419 0.149 13.222 1.00 94.25 200 ASP A N 1
ATOM 1636 C CA . ASP A 1 200 ? -25.838 0.276 12.889 1.00 94.25 200 ASP A CA 1
ATOM 1637 C C . ASP A 1 200 ? -26.206 -0.597 11.681 1.00 94.25 200 ASP A C 1
ATOM 1639 O O . ASP A 1 200 ? -27.186 -1.336 11.717 1.00 94.25 200 ASP A O 1
ATOM 1643 N N . LYS A 1 201 ? -25.403 -0.546 10.607 1.00 93.50 201 LYS A N 1
ATOM 1644 C CA . LYS A 1 201 ? -25.697 -1.261 9.358 1.00 93.50 201 LYS A CA 1
ATOM 1645 C C . LYS A 1 201 ? -25.586 -2.780 9.494 1.00 93.50 201 LYS A C 1
ATOM 1647 O O . LYS A 1 201 ? -26.397 -3.499 8.918 1.00 93.50 201 LYS A O 1
ATOM 1652 N N . TYR A 1 202 ? -24.563 -3.266 10.195 1.00 93.94 202 TYR A N 1
ATOM 1653 C CA . TYR A 1 202 ? -24.259 -4.698 10.288 1.00 93.94 202 TYR A CA 1
ATOM 1654 C C . TYR A 1 202 ? -24.665 -5.322 11.627 1.00 93.94 202 TYR A C 1
ATOM 1656 O O . TYR A 1 202 ? -24.414 -6.507 11.833 1.00 93.94 202 TYR A O 1
ATOM 1664 N N . ASN A 1 203 ? -25.269 -4.545 12.534 1.00 95.31 203 ASN A N 1
ATOM 1665 C CA . ASN A 1 203 ? -25.668 -4.966 13.878 1.00 95.31 203 ASN A CA 1
ATOM 1666 C C . ASN A 1 203 ? -24.562 -5.749 14.614 1.00 95.31 203 ASN A C 1
ATOM 1668 O O . ASN A 1 203 ? -24.763 -6.863 15.097 1.00 95.31 203 ASN A O 1
ATOM 1672 N N . THR A 1 204 ? -23.353 -5.185 14.645 1.00 95.25 204 THR A N 1
ATOM 1673 C CA . THR A 1 204 ? -22.163 -5.841 15.205 1.00 95.25 204 THR A CA 1
ATOM 1674 C C . THR A 1 204 ? -21.362 -4.898 16.083 1.00 95.25 204 THR A C 1
ATOM 1676 O O . THR A 1 204 ? -21.303 -3.697 15.841 1.00 95.25 204 THR A O 1
ATOM 1679 N N . THR A 1 205 ? -20.692 -5.452 17.087 1.00 93.75 205 THR A N 1
ATOM 1680 C CA . THR A 1 205 ? -19.711 -4.746 17.923 1.00 93.75 205 THR A CA 1
ATOM 1681 C C . THR A 1 205 ? -18.274 -5.187 17.640 1.00 93.75 205 THR A C 1
ATOM 1683 O O . THR A 1 205 ? -17.340 -4.589 18.172 1.00 93.75 205 THR A O 1
ATOM 1686 N N . LYS A 1 206 ? -18.084 -6.202 16.784 1.00 96.44 206 LYS A N 1
ATOM 1687 C CA . LYS A 1 206 ? -16.779 -6.758 16.407 1.00 96.44 206 LYS A CA 1
ATOM 1688 C C . LYS A 1 206 ? -16.114 -5.895 15.338 1.00 96.44 206 LYS A C 1
ATOM 1690 O O . LYS A 1 206 ? -16.096 -6.250 14.161 1.00 96.44 206 LYS A O 1
ATOM 1695 N N . ILE A 1 207 ? -15.635 -4.724 15.751 1.00 97.31 207 ILE A N 1
ATOM 1696 C CA . ILE A 1 207 ? -14.963 -3.763 14.876 1.00 97.31 207 ILE A CA 1
ATOM 1697 C C . ILE A 1 207 ? -13.614 -3.393 15.482 1.00 97.31 207 ILE A C 1
ATOM 1699 O O . ILE A 1 207 ? -13.536 -2.979 16.640 1.00 97.31 207 ILE A O 1
ATOM 1703 N N . ILE A 1 208 ? -12.562 -3.493 14.676 1.00 97.94 208 ILE A N 1
ATOM 1704 C CA . ILE A 1 208 ? -11.222 -3.012 15.019 1.00 97.94 208 ILE A CA 1
ATOM 1705 C C . ILE A 1 208 ? -10.805 -1.889 14.075 1.00 97.94 208 ILE A C 1
ATOM 1707 O O . ILE A 1 208 ? -11.298 -1.773 12.952 1.00 97.94 208 ILE A O 1
ATOM 1711 N N . TRP A 1 209 ? -9.889 -1.047 14.540 1.00 97.69 209 TRP A N 1
ATOM 1712 C CA . TRP A 1 209 ? -9.269 -0.011 13.724 1.00 97.69 209 TRP A CA 1
ATOM 1713 C C . TRP A 1 209 ? -7.845 -0.429 13.406 1.00 97.69 209 TRP A C 1
ATOM 1715 O O . TRP A 1 209 ? -7.050 -0.592 14.327 1.00 97.69 209 TRP A O 1
ATOM 1725 N N . PHE A 1 210 ? -7.506 -0.564 12.130 1.00 97.56 210 PHE A N 1
ATOM 1726 C CA . PHE A 1 210 ? -6.117 -0.721 11.716 1.00 97.56 210 PHE A CA 1
ATOM 1727 C C . PHE A 1 210 ? -5.541 0.648 11.356 1.00 97.56 210 PHE A C 1
ATOM 1729 O O . PHE A 1 210 ? -6.046 1.307 10.456 1.00 97.56 210 PHE A O 1
ATOM 1736 N N . LEU A 1 211 ? -4.518 1.103 12.074 1.00 95.94 211 LEU A N 1
ATOM 1737 C CA . LEU A 1 211 ? -3.903 2.414 11.905 1.00 95.94 211 LEU A CA 1
ATOM 1738 C C . LEU A 1 211 ? -2.540 2.287 11.216 1.00 95.94 211 LEU A C 1
ATOM 1740 O O . LEU A 1 211 ? -1.549 1.926 11.851 1.00 95.94 211 LEU A O 1
ATOM 1744 N N . ALA A 1 212 ? -2.487 2.680 9.945 1.00 94.00 212 ALA A N 1
ATOM 1745 C CA . ALA A 1 212 ? -1.243 2.954 9.238 1.00 94.00 212 ALA A CA 1
ATOM 1746 C C . ALA A 1 212 ? -0.856 4.424 9.473 1.00 94.00 212 ALA A C 1
ATOM 1748 O O . ALA A 1 212 ? -1.606 5.346 9.139 1.00 94.00 212 ALA A O 1
ATOM 1749 N N . ALA A 1 213 ? 0.301 4.664 10.085 1.00 90.06 213 ALA A N 1
ATOM 1750 C CA . ALA A 1 213 ? 0.785 6.014 10.355 1.00 90.06 213 ALA A CA 1
ATOM 1751 C C . ALA A 1 213 ? 2.310 6.071 10.325 1.00 90.06 213 ALA A C 1
ATOM 1753 O O . ALA A 1 213 ? 2.989 5.192 10.855 1.00 90.06 213 ALA A O 1
ATOM 1754 N N . ASP A 1 214 ? 2.831 7.164 9.782 1.00 82.88 214 ASP A N 1
ATOM 1755 C CA . ASP A 1 214 ? 4.256 7.494 9.715 1.00 82.88 214 ASP A CA 1
ATOM 1756 C C . ASP A 1 214 ? 4.762 8.192 10.991 1.00 82.88 214 ASP A C 1
ATOM 1758 O O . ASP A 1 214 ? 5.718 8.962 10.947 1.00 82.88 214 ASP A O 1
ATOM 1762 N N . SER A 1 215 ? 4.105 7.959 12.132 1.00 83.94 215 SER A N 1
ATOM 1763 C CA . SER A 1 215 ? 4.382 8.653 13.389 1.00 83.94 215 SER A CA 1
ATOM 1764 C C . SER A 1 215 ? 4.009 7.802 14.602 1.00 83.94 215 SER A C 1
ATOM 1766 O O . SER A 1 215 ? 2.826 7.574 14.884 1.00 83.94 215 SER A O 1
ATOM 1768 N N . ASP A 1 216 ? 5.019 7.385 15.371 1.00 84.06 216 ASP A N 1
ATOM 1769 C CA . ASP A 1 216 ? 4.824 6.625 16.615 1.00 84.06 216 ASP A CA 1
ATOM 1770 C C . ASP A 1 216 ? 3.981 7.402 17.620 1.00 84.06 216 ASP A C 1
ATOM 1772 O O . ASP A 1 216 ? 3.108 6.844 18.281 1.00 84.06 216 ASP A O 1
ATOM 1776 N N . LYS A 1 217 ? 4.138 8.729 17.656 1.00 84.81 217 LYS A N 1
ATOM 1777 C CA . LYS A 1 217 ? 3.310 9.607 18.485 1.00 84.81 217 LYS A CA 1
ATOM 1778 C C . LYS A 1 217 ? 1.815 9.417 18.208 1.00 84.81 217 LYS A C 1
ATOM 1780 O O . LYS A 1 217 ? 1.011 9.496 19.136 1.00 84.81 217 LYS A O 1
ATOM 1785 N N . ARG A 1 218 ? 1.414 9.186 16.951 1.00 86.62 218 ARG A N 1
ATOM 1786 C CA . ARG A 1 218 ? -0.002 8.977 16.591 1.00 86.62 218 ARG A CA 1
ATOM 1787 C C . ARG A 1 218 ? -0.476 7.577 16.919 1.00 86.62 218 ARG A C 1
ATOM 1789 O O . ARG A 1 218 ? -1.602 7.446 17.393 1.00 86.62 218 ARG A O 1
ATOM 1796 N N . LYS A 1 219 ? 0.380 6.573 16.734 1.00 90.06 219 LYS A N 1
ATOM 1797 C CA . LYS A 1 219 ? 0.108 5.195 17.159 1.00 90.06 219 LYS A CA 1
ATOM 1798 C C . LYS A 1 219 ? -0.132 5.133 18.671 1.00 90.06 219 LYS A C 1
ATOM 1800 O O . LYS A 1 219 ? -1.187 4.665 19.100 1.00 90.06 219 LYS A O 1
ATOM 1805 N N . THR A 1 220 ? 0.765 5.724 19.463 1.00 89.19 220 THR A N 1
ATOM 1806 C CA . THR A 1 220 ? 0.647 5.806 20.927 1.00 89.19 220 THR A CA 1
ATOM 1807 C C . THR A 1 220 ? -0.596 6.580 21.354 1.00 89.19 220 THR A C 1
ATOM 1809 O O . THR A 1 220 ? -1.407 6.045 22.105 1.00 89.19 220 THR A O 1
ATOM 1812 N N . TYR A 1 221 ? -0.824 7.779 20.802 1.00 90.06 221 TYR A N 1
ATOM 1813 C CA . TYR A 1 221 ? -2.028 8.566 21.100 1.00 90.06 221 TYR A CA 1
ATOM 1814 C C . TYR A 1 221 ? -3.321 7.782 20.840 1.00 90.06 221 TYR A C 1
ATOM 1816 O O . TYR A 1 221 ? -4.247 7.800 21.653 1.00 90.06 221 TYR A O 1
ATOM 1824 N N . ALA A 1 222 ? -3.405 7.097 19.696 1.00 92.50 222 ALA A N 1
ATOM 1825 C CA . ALA A 1 222 ? -4.589 6.334 19.337 1.00 92.50 222 ALA A CA 1
ATOM 1826 C C . ALA A 1 222 ? -4.811 5.159 20.298 1.00 92.50 222 ALA A C 1
ATOM 1828 O O . ALA A 1 222 ? -5.941 4.932 20.727 1.00 92.50 222 ALA A O 1
ATOM 1829 N N . LYS A 1 223 ? -3.741 4.454 20.680 1.00 92.81 223 LYS A N 1
ATOM 1830 C CA . LYS A 1 223 ? -3.798 3.345 21.638 1.00 92.81 223 LYS A CA 1
ATOM 1831 C C . LYS A 1 223 ? -4.221 3.800 23.031 1.00 92.81 223 LYS A C 1
ATOM 1833 O O . LYS A 1 223 ? -5.095 3.177 23.622 1.00 92.81 223 LYS A O 1
ATOM 1838 N N . GLU A 1 224 ? -3.655 4.896 23.530 1.00 93.56 224 GLU A N 1
ATOM 1839 C CA . GLU A 1 224 ? -4.012 5.469 24.834 1.00 93.56 224 GLU A CA 1
ATOM 1840 C C . GLU A 1 224 ? -5.477 5.913 24.874 1.00 93.56 224 GLU A C 1
ATOM 1842 O O . GLU A 1 224 ? -6.182 5.662 25.847 1.00 93.56 224 GLU A O 1
ATOM 1847 N N . LYS A 1 225 ? -5.957 6.551 23.801 1.00 94.50 225 LYS A N 1
ATOM 1848 C CA . LYS A 1 225 ? -7.304 7.129 23.767 1.00 94.50 225 LYS A CA 1
ATOM 1849 C C . LYS A 1 225 ? -8.410 6.123 23.455 1.00 94.50 225 LYS A C 1
ATOM 1851 O O . LYS A 1 225 ? -9.512 6.248 23.983 1.00 94.50 225 LYS A O 1
ATOM 1856 N N . TYR A 1 226 ? -8.156 5.182 22.551 1.00 95.06 226 TYR A N 1
ATOM 1857 C CA . TYR A 1 226 ? -9.177 4.272 22.020 1.00 95.06 226 TYR A CA 1
ATOM 1858 C C . TYR A 1 226 ? -8.975 2.818 22.459 1.00 95.06 226 TYR A C 1
ATOM 1860 O O . TYR A 1 226 ? -9.839 1.982 22.199 1.00 95.06 226 TYR A O 1
ATOM 1868 N N . GLY A 1 227 ? -7.882 2.516 23.161 1.00 94.31 227 GLY A N 1
ATOM 1869 C CA . GLY A 1 227 ? -7.627 1.219 23.772 1.00 94.31 227 GLY A CA 1
ATOM 1870 C C . GLY A 1 227 ? -7.280 0.118 22.770 1.00 94.31 227 GLY A C 1
ATOM 1871 O O . GLY A 1 227 ? -6.760 0.352 21.679 1.00 94.31 227 GLY A O 1
ATOM 1872 N N . SER A 1 228 ? -7.584 -1.121 23.157 1.00 94.00 228 SER A N 1
ATOM 1873 C CA . SER A 1 228 ? -7.170 -2.344 22.456 1.00 94.00 228 SER A CA 1
ATOM 1874 C C . SER A 1 228 ? -7.817 -2.563 21.084 1.00 94.00 228 SER A C 1
ATOM 1876 O O . SER A 1 228 ? -7.356 -3.440 20.345 1.00 94.00 228 SER A O 1
ATOM 1878 N N . LYS A 1 229 ? -8.850 -1.782 20.723 1.00 95.31 229 LYS A N 1
ATOM 1879 C CA . LYS A 1 229 ? -9.478 -1.835 19.392 1.00 95.31 229 LYS A CA 1
ATOM 1880 C C . LYS A 1 229 ? -8.590 -1.248 18.297 1.00 95.31 229 LYS A C 1
ATOM 1882 O O . LYS A 1 229 ? -8.798 -1.568 17.131 1.00 95.31 229 LYS A O 1
ATOM 1887 N N . VAL A 1 230 ? -7.625 -0.396 18.655 1.00 97.00 230 VAL A N 1
ATOM 1888 C CA . VAL A 1 230 ? -6.660 0.160 17.703 1.00 97.00 230 VAL A CA 1
ATOM 1889 C C . VAL A 1 230 ? -5.487 -0.798 17.562 1.00 97.00 230 VAL A C 1
ATOM 1891 O O . VAL A 1 230 ? -4.804 -1.131 18.530 1.00 97.00 230 VAL A O 1
ATOM 1894 N N . LYS A 1 231 ? -5.270 -1.231 16.328 1.00 96.81 231 LYS A N 1
ATOM 1895 C CA . LYS A 1 231 ? -4.229 -2.142 15.875 1.00 96.81 231 LYS A CA 1
ATOM 1896 C C . LYS A 1 231 ? -3.305 -1.380 14.936 1.00 96.81 231 LYS A C 1
ATOM 1898 O O . LYS A 1 231 ? -3.776 -0.583 14.135 1.00 96.81 231 LYS A O 1
ATOM 1903 N N . TYR A 1 232 ? -2.008 -1.610 15.018 1.00 95.25 232 TYR A N 1
ATOM 1904 C CA . TYR A 1 232 ? -1.020 -1.039 14.105 1.00 95.25 232 TYR A CA 1
ATOM 1905 C C . TYR A 1 232 ? 0.206 -1.946 14.086 1.00 95.25 232 TYR A C 1
ATOM 1907 O O . TYR A 1 232 ? 0.370 -2.779 14.979 1.00 95.25 232 TYR A O 1
ATOM 1915 N N . LEU A 1 233 ? 1.056 -1.789 13.075 1.00 92.38 233 LEU A N 1
ATOM 1916 C CA . LEU A 1 233 ? 2.329 -2.494 13.029 1.00 92.38 233 LEU A CA 1
ATOM 1917 C C . LEU A 1 233 ? 3.386 -1.760 13.853 1.00 92.38 233 LEU A C 1
ATOM 1919 O O . LEU A 1 233 ? 3.606 -0.554 13.675 1.00 92.38 233 LEU A O 1
ATOM 1923 N N . ASP A 1 234 ? 4.052 -2.514 14.721 1.00 82.81 234 ASP A N 1
ATOM 1924 C CA . ASP A 1 234 ? 5.332 -2.131 15.304 1.00 82.81 234 ASP A CA 1
ATOM 1925 C C . ASP A 1 234 ? 6.432 -2.388 14.264 1.00 82.81 234 ASP A C 1
ATOM 1927 O O . ASP A 1 234 ? 6.481 -3.447 13.633 1.00 82.81 234 ASP A O 1
ATOM 1931 N N . GLY A 1 235 ? 7.304 -1.408 14.046 1.00 75.31 235 GLY A N 1
ATOM 1932 C CA . GLY A 1 235 ? 8.375 -1.507 13.060 1.00 75.31 235 GLY A CA 1
ATOM 1933 C C . GLY A 1 235 ? 9.017 -0.154 12.769 1.00 75.31 235 GLY A C 1
ATOM 1934 O O . GLY A 1 235 ? 8.470 0.876 13.168 1.00 75.31 235 GLY A O 1
ATOM 1935 N N . PRO A 1 236 ? 10.170 -0.145 12.077 1.00 72.44 236 PRO A N 1
ATOM 1936 C CA . PRO A 1 236 ? 10.871 1.088 11.752 1.00 72.44 236 PRO A CA 1
ATOM 1937 C C . PRO A 1 236 ? 9.986 1.988 10.888 1.00 72.44 236 PRO A C 1
ATOM 1939 O O . PRO A 1 236 ? 9.522 1.587 9.817 1.00 72.44 236 PRO A O 1
ATOM 1942 N N . ILE A 1 237 ? 9.760 3.209 11.365 1.00 72.19 237 ILE A N 1
ATOM 1943 C CA . ILE A 1 237 ? 9.149 4.281 10.588 1.00 72.19 237 ILE A CA 1
ATOM 1944 C C . ILE A 1 237 ? 10.296 5.039 9.930 1.00 72.19 237 ILE A C 1
ATOM 1946 O O . ILE A 1 237 ? 10.954 5.854 10.570 1.00 72.19 237 ILE A O 1
ATOM 1950 N N . GLU A 1 238 ? 10.556 4.752 8.658 1.00 71.12 238 GLU A N 1
ATOM 1951 C CA . GLU A 1 238 ? 11.661 5.355 7.914 1.00 71.12 238 GLU A CA 1
ATOM 1952 C C . GLU A 1 238 ? 11.209 5.811 6.528 1.00 71.12 238 GLU A C 1
ATOM 1954 O O . GLU A 1 238 ? 10.394 5.169 5.859 1.00 71.12 238 GLU A O 1
ATOM 1959 N N . HIS A 1 239 ? 11.754 6.939 6.073 1.00 67.69 239 HIS A N 1
ATOM 1960 C CA . HIS A 1 239 ? 11.583 7.352 4.690 1.00 67.69 239 HIS A CA 1
ATOM 1961 C C . HIS A 1 239 ? 12.592 6.594 3.826 1.00 67.69 239 HIS A C 1
ATOM 1963 O O . HIS A 1 239 ? 13.794 6.771 3.965 1.00 67.69 239 HIS A O 1
ATOM 1969 N N . ILE A 1 240 ? 12.112 5.794 2.878 1.00 68.69 240 ILE A N 1
ATOM 1970 C CA . ILE A 1 240 ? 12.950 4.882 2.075 1.00 68.69 240 ILE A CA 1
ATOM 1971 C C . ILE A 1 240 ? 13.951 5.615 1.161 1.00 68.69 240 ILE A C 1
ATOM 1973 O O . ILE A 1 240 ? 14.973 5.052 0.778 1.00 68.69 240 ILE A O 1
ATOM 1977 N N . GLY A 1 241 ? 13.723 6.899 0.869 1.00 61.41 241 GLY A N 1
ATOM 1978 C CA . GLY A 1 241 ? 14.729 7.767 0.231 1.00 61.41 241 GLY A CA 1
ATOM 1979 C C . GLY A 1 241 ? 15.889 8.195 1.148 1.00 61.41 241 GLY A C 1
ATOM 1980 O O . GLY A 1 241 ? 16.896 8.700 0.659 1.00 61.41 241 GLY A O 1
ATOM 1981 N N . HIS A 1 242 ? 15.752 8.003 2.462 1.00 64.69 242 HIS A N 1
ATOM 1982 C CA . HIS A 1 242 ? 16.699 8.385 3.514 1.00 64.69 242 HIS A CA 1
ATOM 1983 C C . HIS A 1 242 ? 16.785 7.277 4.585 1.00 64.69 242 HIS A C 1
ATOM 1985 O O . HIS A 1 242 ? 16.384 7.503 5.729 1.00 64.69 242 HIS A O 1
ATOM 1991 N N . PRO A 1 243 ? 17.259 6.071 4.219 1.00 63.78 243 PRO A N 1
ATOM 1992 C CA . PRO A 1 243 ? 17.327 4.943 5.143 1.00 63.78 243 PRO A CA 1
ATOM 1993 C C . PRO A 1 243 ? 18.220 5.266 6.345 1.00 63.78 243 PRO A C 1
ATOM 1995 O O . PRO A 1 243 ? 19.277 5.891 6.193 1.00 63.78 243 PRO A O 1
ATOM 1998 N N . MET A 1 244 ? 17.825 4.826 7.543 1.00 63.16 244 MET A N 1
ATOM 1999 C CA . MET A 1 244 ? 18.703 4.934 8.707 1.00 63.16 244 MET A CA 1
ATOM 2000 C C . MET A 1 244 ? 19.905 3.999 8.539 1.00 63.16 244 MET A C 1
ATOM 2002 O O . MET A 1 244 ? 19.802 2.880 8.031 1.00 63.16 244 MET A O 1
ATOM 2006 N N . LYS A 1 245 ? 21.083 4.454 8.977 1.00 61.22 245 LYS A N 1
ATOM 2007 C CA . LYS A 1 245 ? 22.316 3.665 8.880 1.00 61.22 245 LYS A CA 1
ATOM 2008 C C . LYS A 1 245 ? 22.152 2.345 9.647 1.00 61.22 245 LYS A C 1
ATOM 2010 O O . LYS A 1 245 ? 21.924 2.367 10.851 1.00 61.22 245 LYS A O 1
ATOM 2015 N N . GLY A 1 246 ? 22.317 1.217 8.954 1.00 64.06 246 GLY A N 1
ATOM 2016 C CA . GLY A 1 246 ? 22.216 -0.130 9.532 1.00 64.06 246 GLY A CA 1
ATOM 2017 C C . GLY A 1 246 ? 20.853 -0.812 9.370 1.00 64.06 246 GLY A C 1
ATOM 2018 O O . GLY A 1 246 ? 20.745 -1.985 9.711 1.00 64.06 246 GLY A O 1
ATOM 2019 N N . ASN A 1 247 ? 19.837 -0.136 8.818 1.00 69.69 247 ASN A N 1
ATOM 2020 C CA . ASN A 1 247 ? 18.588 -0.784 8.421 1.00 69.69 247 ASN A CA 1
ATOM 2021 C C . ASN A 1 247 ? 18.629 -1.145 6.931 1.00 69.69 247 ASN A C 1
ATOM 2023 O O . ASN A 1 247 ? 18.284 -0.336 6.072 1.00 69.69 247 ASN A O 1
ATOM 2027 N N . GLU A 1 248 ? 19.056 -2.371 6.630 1.00 71.00 248 GLU A N 1
ATOM 2028 C CA . GLU A 1 248 ? 19.191 -2.851 5.248 1.00 71.00 248 GLU A CA 1
ATOM 2029 C C . GLU A 1 248 ? 17.855 -2.866 4.491 1.00 71.00 248 GLU A C 1
ATOM 2031 O O . GLU A 1 248 ? 17.840 -2.656 3.285 1.00 71.00 248 GLU A O 1
ATOM 2036 N N . ASP A 1 249 ? 16.730 -3.065 5.186 1.00 79.62 249 ASP A N 1
ATOM 2037 C CA . ASP A 1 249 ? 15.395 -3.105 4.577 1.00 79.62 249 ASP A CA 1
ATOM 2038 C C . ASP A 1 249 ? 14.732 -1.723 4.471 1.00 79.62 249 ASP A C 1
ATOM 2040 O O . ASP A 1 249 ? 13.750 -1.559 3.747 1.00 79.62 249 ASP A O 1
ATOM 2044 N N . ALA A 1 250 ? 15.242 -0.737 5.219 1.00 74.56 250 ALA A N 1
ATOM 2045 C CA . ALA A 1 250 ? 14.707 0.620 5.367 1.00 74.56 250 ALA A CA 1
ATOM 2046 C C . ALA A 1 250 ? 13.179 0.688 5.582 1.00 74.56 250 ALA A C 1
ATOM 2048 O O . ALA A 1 250 ? 12.511 1.612 5.123 1.00 74.56 250 ALA A O 1
ATOM 2049 N N . GLY A 1 251 ? 12.596 -0.325 6.231 1.00 81.94 251 GLY A N 1
ATOM 2050 C CA . GLY A 1 251 ? 11.151 -0.409 6.467 1.00 81.94 251 GLY A CA 1
ATOM 2051 C C . GLY A 1 251 ? 10.307 -0.788 5.242 1.00 81.94 251 GLY A C 1
ATOM 2052 O O . GLY A 1 251 ? 9.082 -0.658 5.293 1.00 81.94 251 GLY A O 1
ATOM 2053 N N . GLN A 1 252 ? 10.912 -1.278 4.153 1.00 87.81 252 GLN A N 1
ATOM 2054 C CA . GLN A 1 252 ? 10.191 -1.708 2.951 1.00 87.81 252 GLN A CA 1
ATOM 2055 C C . GLN A 1 252 ? 9.186 -2.826 3.247 1.00 87.81 252 GLN A C 1
ATOM 2057 O O . GLN A 1 252 ? 8.052 -2.750 2.776 1.00 87.81 252 GLN A O 1
ATOM 2062 N N . LEU A 1 253 ? 9.547 -3.831 4.048 1.00 90.44 253 LEU A N 1
ATOM 2063 C CA . LEU A 1 253 ? 8.613 -4.883 4.446 1.00 90.44 253 LEU A CA 1
ATOM 2064 C C . LEU A 1 253 ? 7.432 -4.310 5.233 1.00 90.44 253 LEU A C 1
ATOM 2066 O O . LEU A 1 253 ? 6.289 -4.569 4.870 1.00 90.44 253 LEU A O 1
ATOM 2070 N N . THR A 1 254 ? 7.686 -3.510 6.272 1.00 90.12 254 THR A N 1
ATOM 2071 C CA . THR A 1 254 ? 6.630 -2.906 7.105 1.00 90.12 254 THR A CA 1
ATOM 2072 C C . THR A 1 254 ? 5.663 -2.074 6.268 1.00 90.12 254 THR A C 1
ATOM 2074 O O . THR A 1 254 ? 4.452 -2.215 6.404 1.00 90.12 254 THR A O 1
ATOM 2077 N N . MET A 1 255 ? 6.183 -1.271 5.341 1.00 90.94 255 MET A N 1
ATOM 2078 C CA . MET A 1 255 ? 5.365 -0.457 4.446 1.00 90.94 255 MET A CA 1
ATOM 2079 C C . MET A 1 255 ? 4.522 -1.311 3.484 1.00 90.94 255 MET A C 1
ATOM 2081 O O . MET A 1 255 ? 3.339 -1.026 3.299 1.00 90.94 255 MET A O 1
ATOM 2085 N N . LEU A 1 256 ? 5.076 -2.393 2.920 1.00 93.12 256 LEU A N 1
ATOM 2086 C CA . LEU A 1 256 ? 4.293 -3.333 2.107 1.00 93.12 256 LEU A CA 1
ATOM 2087 C C . LEU A 1 256 ? 3.216 -4.039 2.943 1.00 93.12 256 LEU A C 1
ATOM 2089 O O . LEU A 1 256 ? 2.101 -4.235 2.464 1.00 93.12 256 LEU A O 1
ATOM 2093 N N . LEU A 1 257 ? 3.519 -4.402 4.190 1.00 95.31 257 LEU A N 1
ATOM 2094 C CA . LEU A 1 257 ? 2.541 -4.985 5.108 1.00 95.31 257 LEU A CA 1
ATOM 2095 C C . LEU A 1 257 ? 1.400 -4.004 5.401 1.00 95.31 257 LEU A C 1
ATOM 2097 O O . LEU A 1 257 ? 0.241 -4.402 5.309 1.00 95.31 257 LEU A O 1
ATOM 2101 N N . ASP A 1 258 ? 1.706 -2.730 5.663 1.00 94.75 258 ASP A N 1
ATOM 2102 C CA . ASP A 1 258 ? 0.692 -1.686 5.823 1.00 94.75 258 ASP A CA 1
ATOM 2103 C C . ASP A 1 258 ? -0.170 -1.549 4.557 1.00 94.75 258 ASP A C 1
ATOM 2105 O O . ASP A 1 258 ? -1.393 -1.477 4.667 1.00 94.75 258 ASP A O 1
ATOM 2109 N N . TYR A 1 259 ? 0.419 -1.585 3.352 1.00 94.31 259 TYR A N 1
ATOM 2110 C CA . TYR A 1 259 ? -0.348 -1.571 2.099 1.00 94.31 259 TYR A CA 1
ATOM 2111 C C . TYR A 1 259 ? -1.360 -2.710 2.020 1.00 94.31 259 TYR A C 1
ATOM 2113 O O . TYR A 1 259 ? -2.539 -2.467 1.762 1.00 94.31 259 TYR A O 1
ATOM 2121 N N . PHE A 1 260 ? -0.918 -3.946 2.241 1.00 95.94 260 PHE A N 1
ATOM 2122 C CA . PHE A 1 260 ? -1.786 -5.111 2.100 1.00 95.94 260 PHE A CA 1
ATOM 2123 C C . PHE A 1 260 ? -2.818 -5.218 3.227 1.00 95.94 260 PHE A C 1
ATOM 2125 O O . PHE A 1 260 ? -3.963 -5.565 2.955 1.00 95.94 260 PHE A O 1
ATOM 2132 N N . LEU A 1 261 ? -2.484 -4.847 4.464 1.00 96.56 261 LEU A N 1
ATOM 2133 C CA . LEU A 1 261 ? -3.462 -4.787 5.557 1.00 96.56 261 LEU A CA 1
ATOM 2134 C C . LEU A 1 261 ? -4.495 -3.670 5.331 1.00 96.56 261 LEU A C 1
ATOM 2136 O O . LEU A 1 261 ? -5.693 -3.883 5.523 1.00 96.56 261 LEU A O 1
ATOM 2140 N N . MET A 1 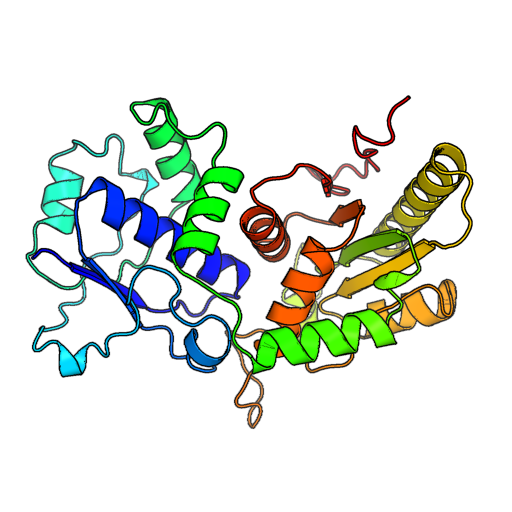262 ? -4.076 -2.501 4.838 1.00 94.69 262 MET A N 1
ATOM 2141 C CA . MET A 1 262 ? -5.011 -1.450 4.424 1.00 94.69 262 MET A CA 1
ATOM 2142 C C . MET A 1 262 ? -5.895 -1.916 3.262 1.00 94.69 262 MET A C 1
ATOM 2144 O O . MET A 1 262 ? -7.105 -1.699 3.297 1.00 94.69 262 MET A O 1
ATOM 2148 N N . GLN A 1 263 ? -5.326 -2.580 2.248 1.00 93.06 263 GLN A N 1
ATOM 2149 C CA . GLN A 1 263 ? -6.067 -3.152 1.116 1.00 93.06 263 GLN A CA 1
ATOM 2150 C C . GLN A 1 263 ? -7.138 -4.139 1.596 1.00 93.06 263 GLN A C 1
ATOM 2152 O O . GLN A 1 263 ? -8.273 -4.093 1.117 1.00 93.06 263 GLN A O 1
ATOM 2157 N N . GLU A 1 264 ? -6.792 -4.998 2.552 1.00 93.56 264 GLU A N 1
ATOM 2158 C CA . GLU A 1 264 ? -7.677 -6.024 3.105 1.00 93.56 264 GLU A CA 1
ATOM 2159 C C . GLU A 1 264 ? -8.643 -5.506 4.178 1.00 93.56 264 GLU A C 1
ATOM 2161 O O . GLU A 1 264 ? -9.506 -6.256 4.619 1.00 93.56 264 GLU A O 1
ATOM 2166 N N . SER A 1 265 ? -8.557 -4.229 4.564 1.00 94.69 265 SER A N 1
ATOM 2167 C CA . SER A 1 265 ? -9.550 -3.614 5.448 1.00 94.69 265 SER A CA 1
ATOM 2168 C C . SER A 1 265 ? -10.897 -3.453 4.736 1.00 94.69 265 SER A C 1
ATOM 2170 O O . SER A 1 265 ? -10.938 -2.988 3.589 1.00 94.69 265 SER A O 1
ATOM 2172 N N . ASP A 1 266 ? -11.996 -3.763 5.427 1.00 92.69 266 ASP A N 1
ATOM 2173 C CA . ASP A 1 266 ? -13.363 -3.679 4.893 1.00 92.69 266 ASP A CA 1
ATOM 2174 C C . ASP A 1 266 ? -13.760 -2.244 4.536 1.00 92.69 266 ASP A C 1
ATOM 2176 O O . ASP A 1 266 ? -14.394 -1.992 3.511 1.00 92.69 266 ASP A O 1
ATOM 2180 N N . PHE A 1 267 ? -13.338 -1.288 5.364 1.00 91.50 267 PHE A N 1
ATOM 2181 C CA . PHE A 1 267 ? -13.545 0.143 5.161 1.00 91.50 267 PHE A CA 1
ATOM 2182 C C . PHE A 1 267 ? -12.211 0.873 5.253 1.00 91.50 267 PHE A C 1
ATOM 2184 O O . PHE A 1 267 ? -11.356 0.495 6.051 1.00 91.50 267 PHE A O 1
ATOM 2191 N N . LYS A 1 268 ? -12.022 1.927 4.452 1.00 89.69 268 LYS A N 1
ATOM 2192 C CA . LYS A 1 268 ? -10.762 2.676 4.399 1.00 89.69 268 LYS A CA 1
ATOM 2193 C C . LYS A 1 268 ? -11.013 4.169 4.594 1.00 89.69 268 LYS A C 1
ATOM 2195 O O . LYS A 1 268 ? -11.828 4.784 3.903 1.00 89.69 268 LYS A O 1
ATOM 2200 N N . LEU A 1 269 ? -10.283 4.756 5.532 1.00 88.56 269 LEU A N 1
ATOM 2201 C CA . LEU A 1 269 ? -10.283 6.175 5.844 1.00 88.56 269 LEU A CA 1
ATOM 2202 C C . LEU A 1 269 ? -8.896 6.763 5.600 1.00 88.56 269 LEU A C 1
ATOM 2204 O O . LEU A 1 269 ? -7.952 6.489 6.338 1.00 88.56 269 LEU A O 1
ATOM 2208 N N . TYR A 1 270 ? -8.796 7.635 4.607 1.00 85.75 270 TYR A N 1
ATOM 2209 C CA . TYR A 1 270 ? -7.588 8.381 4.298 1.00 85.75 270 TYR A CA 1
ATOM 2210 C C . TYR A 1 270 ? -7.725 9.799 4.811 1.00 85.75 270 TYR A C 1
ATOM 2212 O O . TYR A 1 270 ? -8.652 10.541 4.467 1.00 85.75 270 TYR A O 1
ATOM 2220 N N . THR A 1 271 ? -6.799 10.192 5.678 1.00 75.31 271 THR A N 1
ATOM 2221 C CA . THR A 1 271 ? -6.878 11.530 6.248 1.00 75.31 271 THR A CA 1
ATOM 2222 C C . THR A 1 271 ? -6.575 12.585 5.192 1.00 75.31 271 THR A C 1
ATOM 2224 O O . THR A 1 271 ? -7.379 13.484 5.003 1.00 75.31 271 THR A O 1
ATOM 2227 N N . SER A 1 272 ? -5.480 12.455 4.447 1.00 71.06 272 SER A N 1
ATOM 2228 C CA . SER A 1 272 ? -4.994 13.447 3.476 1.00 71.06 272 SER A CA 1
ATOM 2229 C C . SER A 1 272 ? -4.541 12.785 2.178 1.00 71.06 272 SER A C 1
ATOM 2231 O O . SER A 1 272 ? -4.124 11.635 2.245 1.00 71.06 272 SER A O 1
ATOM 2233 N N . PRO A 1 273 ? -4.502 13.508 1.041 1.00 72.12 273 PRO A N 1
ATOM 2234 C CA . PRO A 1 273 ? -3.920 12.985 -0.192 1.00 72.12 273 PRO A CA 1
ATOM 2235 C C . PRO A 1 273 ? -2.494 12.470 0.040 1.00 72.12 273 PRO A C 1
ATOM 2237 O O . PRO A 1 273 ? -1.642 13.198 0.558 1.00 72.12 273 PRO A O 1
ATOM 2240 N N . SER A 1 274 ? -2.236 11.218 -0.330 1.00 80.38 274 SER A N 1
ATOM 2241 C CA . SER A 1 274 ? -0.937 10.573 -0.172 1.00 80.38 274 SER A CA 1
ATOM 2242 C C . SER A 1 274 ? -0.725 9.553 -1.277 1.00 80.38 274 SER A C 1
ATOM 2244 O O . SER A 1 274 ? -1.625 8.790 -1.604 1.00 80.38 274 SER A O 1
ATOM 2246 N N . THR A 1 275 ? 0.501 9.455 -1.785 1.00 83.69 275 THR A N 1
ATOM 2247 C CA . THR A 1 275 ? 0.842 8.390 -2.737 1.00 83.69 275 THR A CA 1
ATOM 2248 C C . THR A 1 275 ? 0.892 7.012 -2.085 1.00 83.69 275 THR A C 1
ATOM 2250 O O . THR A 1 275 ? 0.859 6.003 -2.781 1.00 83.69 275 THR A O 1
ATOM 2253 N N . PHE A 1 276 ? 0.932 6.957 -0.749 1.00 88.50 276 PHE A N 1
ATOM 2254 C CA . PHE A 1 276 ? 0.649 5.736 0.001 1.00 88.50 276 PHE A CA 1
ATOM 2255 C C . PHE A 1 276 ? -0.783 5.253 -0.268 1.00 88.50 276 PHE A C 1
ATOM 2257 O O . PHE A 1 276 ? -0.990 4.082 -0.563 1.00 88.50 276 PHE A O 1
ATOM 2264 N N . ASP A 1 277 ? -1.754 6.163 -0.205 1.00 87.44 277 ASP A N 1
ATOM 2265 C CA . ASP A 1 277 ? -3.167 5.840 -0.402 1.00 87.44 277 ASP A CA 1
ATOM 2266 C C . ASP A 1 277 ? -3.439 5.457 -1.857 1.00 87.44 277 ASP A C 1
ATOM 2268 O O . ASP A 1 277 ? -4.078 4.438 -2.104 1.00 87.44 277 ASP A O 1
ATOM 2272 N N . ASP A 1 278 ? -2.840 6.186 -2.808 1.00 84.31 278 ASP A N 1
ATOM 2273 C CA . ASP A 1 278 ? -2.850 5.820 -4.228 1.00 84.31 278 ASP A CA 1
ATOM 2274 C C . ASP A 1 278 ? -2.379 4.366 -4.434 1.00 84.31 278 ASP A C 1
ATOM 2276 O O . ASP A 1 278 ? -3.007 3.591 -5.151 1.00 84.31 278 ASP A O 1
ATOM 2280 N N . ALA A 1 279 ? -1.277 3.972 -3.782 1.00 89.06 279 ALA A N 1
ATOM 2281 C CA . ALA A 1 279 ? -0.742 2.618 -3.880 1.00 89.06 279 ALA A CA 1
ATOM 2282 C C . ALA A 1 279 ? -1.723 1.567 -3.344 1.00 89.06 279 ALA A C 1
ATOM 2284 O O . ALA A 1 279 ? -1.918 0.543 -4.002 1.00 89.06 279 ALA A O 1
ATOM 2285 N N . VAL A 1 280 ? -2.376 1.834 -2.205 1.00 91.62 280 VAL A N 1
ATOM 2286 C CA . VAL A 1 280 ? -3.430 0.966 -1.655 1.00 91.62 280 VAL A CA 1
ATOM 2287 C C . VAL A 1 280 ? -4.605 0.848 -2.627 1.00 91.62 280 VAL A C 1
ATOM 2289 O O . VAL A 1 280 ? -5.130 -0.251 -2.823 1.00 91.62 280 VAL A O 1
ATOM 2292 N N . GLU A 1 281 ? -5.016 1.944 -3.265 1.00 86.12 281 GLU A N 1
ATOM 2293 C CA . GLU A 1 281 ? -6.086 1.937 -4.266 1.00 86.12 281 GLU A CA 1
ATOM 2294 C C . GLU A 1 281 ? -5.719 1.097 -5.496 1.00 86.12 281 GLU A C 1
ATOM 2296 O O . GLU A 1 281 ? -6.545 0.296 -5.947 1.00 86.12 281 GLU A O 1
ATOM 2301 N N . TYR A 1 282 ? -4.482 1.206 -5.998 1.00 86.31 282 TYR A N 1
ATOM 2302 C CA . TYR A 1 282 ? -4.001 0.394 -7.121 1.00 86.31 282 TYR A CA 1
ATOM 2303 C C . TYR A 1 282 ? -4.075 -1.096 -6.783 1.00 86.31 282 TYR A C 1
ATOM 2305 O O . TYR A 1 282 ? -4.746 -1.859 -7.476 1.00 86.31 282 TYR A O 1
ATOM 2313 N N . ILE A 1 283 ? -3.485 -1.524 -5.664 1.00 90.44 283 ILE A N 1
ATOM 2314 C CA . ILE A 1 283 ? -3.512 -2.945 -5.272 1.00 90.44 283 ILE A CA 1
ATOM 2315 C C . ILE A 1 283 ? -4.920 -3.430 -4.876 1.00 90.44 283 ILE A C 1
ATOM 2317 O O . ILE A 1 283 ? -5.175 -4.634 -4.836 1.00 90.44 283 ILE A O 1
ATOM 2321 N N . SER A 1 284 ? -5.864 -2.512 -4.646 1.00 87.19 284 SER A N 1
ATOM 2322 C CA . SER A 1 284 ? -7.286 -2.804 -4.426 1.00 87.19 284 SER A CA 1
ATOM 2323 C C . SER A 1 284 ? -8.108 -2.886 -5.723 1.00 87.19 284 SER A C 1
ATOM 2325 O O . SER A 1 284 ? -9.333 -2.995 -5.643 1.00 87.19 284 SER A O 1
ATOM 2327 N N . LEU A 1 285 ? -7.482 -2.830 -6.910 1.00 83.38 285 LEU A N 1
ATOM 2328 C CA . LEU A 1 285 ? -8.154 -2.765 -8.221 1.00 83.38 285 LEU A CA 1
ATOM 2329 C C . LEU A 1 285 ? -9.096 -1.556 -8.359 1.00 83.38 285 LEU A C 1
ATOM 2331 O O . LEU A 1 285 ? -10.148 -1.649 -8.991 1.00 83.38 285 LEU A O 1
ATOM 2335 N N . GLY A 1 286 ? -8.760 -0.430 -7.727 1.00 65.62 286 GLY A N 1
ATOM 2336 C CA . GLY A 1 286 ? -9.581 0.780 -7.775 1.00 65.62 286 GLY A CA 1
ATOM 2337 C C . GLY A 1 286 ? -10.934 0.660 -7.066 1.00 65.62 286 GLY A C 1
ATOM 2338 O O . GLY A 1 286 ? -11.809 1.488 -7.309 1.00 65.62 286 GLY A O 1
ATOM 2339 N N . LYS A 1 287 ? -11.144 -0.352 -6.205 1.00 63.16 287 LYS A N 1
ATOM 2340 C CA . LYS A 1 287 ? -12.396 -0.511 -5.446 1.00 63.16 287 LYS A CA 1
ATOM 2341 C C . LYS A 1 287 ? -12.621 0.697 -4.519 1.00 63.16 287 LYS A C 1
ATOM 2343 O O . LYS A 1 287 ? -11.888 0.852 -3.538 1.00 63.16 287 LYS A O 1
ATOM 2348 N N . PRO A 1 288 ? -13.653 1.528 -4.764 1.00 52.72 288 PRO A N 1
ATOM 2349 C CA . PRO A 1 288 ? -13.872 2.766 -4.030 1.00 52.72 288 PRO A CA 1
ATOM 2350 C C . PRO A 1 288 ? -14.556 2.461 -2.696 1.00 52.72 288 PRO A C 1
ATOM 2352 O O . PRO A 1 288 ? -15.772 2.553 -2.562 1.00 52.72 288 PRO A O 1
ATOM 2355 N N . THR A 1 289 ? -13.771 2.089 -1.688 1.00 53.69 289 THR A N 1
ATOM 2356 C CA . THR A 1 289 ? -14.242 2.040 -0.285 1.00 53.69 289 THR A CA 1
ATOM 2357 C C . THR A 1 289 ? -13.522 3.095 0.547 1.00 53.69 289 THR A C 1
ATOM 2359 O O . THR A 1 289 ? -13.171 2.872 1.702 1.00 53.69 289 THR A O 1
ATOM 2362 N N . VAL A 1 290 ? -13.230 4.223 -0.102 1.00 55.50 290 VAL A N 1
ATOM 2363 C CA . VAL A 1 290 ? -12.288 5.233 0.362 1.00 55.50 290 VAL A CA 1
ATOM 2364 C C . VAL A 1 290 ? -13.034 6.485 0.800 1.00 55.50 290 VAL A C 1
ATOM 2366 O O . VAL A 1 290 ? -13.749 7.108 0.015 1.00 55.50 290 VAL A O 1
ATOM 2369 N N . MET A 1 291 ? -12.819 6.873 2.053 1.00 55.53 291 MET A N 1
ATOM 2370 C CA . MET A 1 291 ? -13.209 8.168 2.598 1.00 55.53 291 MET A CA 1
ATOM 2371 C C . MET A 1 291 ? -11.984 9.084 2.650 1.00 55.53 291 MET A C 1
ATOM 2373 O O . MET A 1 291 ? -11.007 8.751 3.314 1.00 55.53 291 MET A O 1
ATOM 2377 N N . GLN A 1 292 ? -12.040 10.245 1.992 1.00 57.25 292 GLN A N 1
ATOM 2378 C CA . GLN A 1 292 ? -11.029 11.301 2.133 1.00 57.25 292 GLN A CA 1
ATOM 2379 C C . GLN A 1 292 ? -11.534 12.394 3.077 1.00 57.25 292 GLN A C 1
ATOM 2381 O O . GLN A 1 292 ? -12.597 12.969 2.846 1.00 57.25 292 GLN A O 1
ATOM 2386 N N . LEU A 1 293 ? -10.759 12.693 4.119 1.00 49.16 293 LEU A N 1
ATOM 2387 C CA . LEU A 1 293 ? -11.081 13.726 5.112 1.00 49.16 293 LEU A CA 1
ATOM 2388 C C . LEU A 1 293 ? -10.654 15.139 4.709 1.00 49.16 293 LEU A C 1
ATOM 2390 O O . LEU A 1 293 ? -11.340 16.101 5.059 1.00 49.16 293 LEU A O 1
ATOM 2394 N N . PHE A 1 294 ? -9.540 15.270 3.985 1.00 50.69 294 PHE A N 1
ATOM 2395 C CA . PHE A 1 294 ? -9.009 16.554 3.531 1.00 50.69 294 PHE A CA 1
ATOM 2396 C C . PHE A 1 294 ? -9.121 16.670 2.006 1.00 50.69 294 PHE A C 1
ATOM 2398 O O . PHE A 1 294 ? -8.259 16.195 1.269 1.00 50.69 294 PHE A O 1
ATOM 2405 N N . TYR A 1 295 ? -10.156 17.363 1.524 1.00 41.38 295 TYR A N 1
ATOM 2406 C CA . TYR A 1 295 ? -10.198 17.888 0.157 1.00 41.38 295 TYR A CA 1
ATOM 2407 C C . TYR A 1 295 ? -10.149 19.416 0.234 1.00 41.38 295 TYR A C 1
ATOM 2409 O O . TYR A 1 295 ? -11.016 20.033 0.848 1.00 41.38 295 TYR A O 1
ATOM 2417 N N . ARG A 1 296 ? -9.120 20.041 -0.358 1.00 38.56 296 ARG A N 1
ATOM 2418 C CA . ARG A 1 296 ? -8.977 21.513 -0.451 1.00 38.56 296 ARG A CA 1
ATOM 2419 C C . ARG A 1 296 ? -9.153 22.269 0.883 1.00 38.56 296 ARG A C 1
ATOM 2421 O O . ARG A 1 296 ? -9.866 23.266 0.930 1.00 38.56 296 ARG A O 1
ATOM 2428 N N . ASN A 1 297 ? -8.514 21.813 1.963 1.00 45.38 297 ASN A N 1
ATOM 2429 C CA . ASN A 1 297 ? -8.581 22.442 3.296 1.00 45.38 297 ASN A CA 1
ATOM 2430 C C . ASN A 1 297 ? -9.985 22.500 3.935 1.00 45.38 297 ASN A C 1
ATOM 2432 O O . ASN A 1 297 ? -10.168 23.201 4.926 1.00 45.38 297 ASN A O 1
ATOM 2436 N N . GLN A 1 298 ? -10.969 21.757 3.418 1.00 45.72 298 GLN A N 1
ATOM 2437 C CA . GLN A 1 298 ? -12.256 21.573 4.085 1.00 45.72 298 GLN A CA 1
ATOM 2438 C C . GLN A 1 298 ? -12.306 20.193 4.741 1.00 45.72 298 GLN A C 1
ATOM 2440 O O . GLN A 1 298 ? -12.210 19.161 4.074 1.00 45.72 298 GLN A O 1
ATOM 2445 N N . LEU A 1 299 ? -12.456 20.194 6.066 1.00 56.81 299 LEU A N 1
ATOM 2446 C CA . LEU A 1 299 ? -12.744 19.014 6.874 1.00 56.81 299 LEU A CA 1
ATOM 2447 C C . LEU A 1 299 ? -14.164 18.538 6.562 1.00 56.81 299 LEU A C 1
ATOM 2449 O O . LEU A 1 299 ? -15.137 19.102 7.059 1.00 56.81 299 LEU A O 1
ATOM 2453 N N . SER A 1 300 ? -14.296 17.491 5.751 1.00 64.94 300 SER A N 1
ATOM 2454 C CA . SER A 1 300 ? -15.584 16.819 5.570 1.00 64.94 300 SER A CA 1
ATOM 2455 C C . SER A 1 300 ? -15.401 15.315 5.720 1.00 64.94 300 SER A C 1
ATOM 2457 O O . SER A 1 300 ? -14.693 14.669 4.956 1.00 64.94 300 SER A O 1
ATOM 2459 N N . CYS A 1 301 ? -16.019 14.757 6.757 1.00 73.69 301 CYS A N 1
ATOM 2460 C CA . CYS A 1 301 ? -16.065 13.319 6.990 1.00 73.69 301 CYS A CA 1
ATOM 2461 C C . CYS A 1 301 ? -17.085 12.701 6.021 1.00 73.69 301 CYS A C 1
ATOM 2463 O O . CYS A 1 301 ? -18.274 12.647 6.336 1.00 73.69 301 CYS A O 1
ATOM 2465 N N . LYS A 1 302 ? -16.647 12.328 4.812 1.00 73.25 302 LYS A N 1
ATOM 2466 C CA . LYS A 1 302 ? -17.524 11.797 3.754 1.00 73.25 302 LYS A CA 1
ATOM 2467 C C . LYS A 1 302 ? -17.774 10.304 3.924 1.00 73.25 302 LYS A C 1
ATOM 2469 O O . LYS A 1 302 ? -16.858 9.519 3.728 1.00 73.25 302 LYS A O 1
ATOM 2474 N N . MET A 1 303 ? -19.000 9.895 4.233 1.00 75.06 303 MET A N 1
ATOM 2475 C CA . MET A 1 303 ? -19.293 8.470 4.404 1.00 75.06 303 MET A CA 1
ATOM 2476 C C . MET A 1 303 ? -18.989 7.660 3.136 1.00 75.06 303 MET A C 1
ATOM 2478 O O . MET A 1 303 ? -19.221 8.141 2.027 1.00 75.06 303 MET A O 1
ATOM 2482 N N . PRO A 1 304 ? -18.468 6.426 3.276 1.00 69.19 304 PRO A N 1
ATOM 2483 C CA . PRO A 1 304 ? -18.440 5.488 2.167 1.00 69.19 304 PRO A CA 1
ATOM 2484 C C . PRO A 1 304 ? -19.852 5.334 1.602 1.00 69.19 304 PRO A C 1
ATOM 2486 O O . PRO A 1 304 ? -20.787 5.132 2.373 1.00 69.19 304 PRO A O 1
AT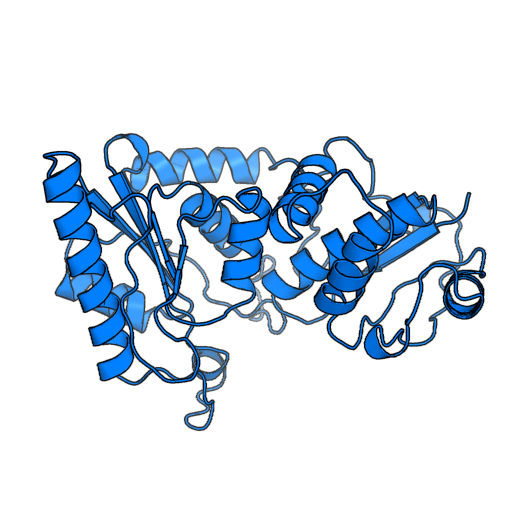OM 2489 N N . LYS A 1 305 ? -20.007 5.347 0.273 1.00 72.19 305 LYS A N 1
ATOM 2490 C CA . LYS A 1 305 ? -21.309 5.107 -0.381 1.00 72.19 305 LYS A CA 1
ATOM 2491 C C . LYS A 1 305 ? -21.964 3.806 0.077 1.00 72.19 305 LYS A C 1
ATOM 2493 O O . LYS A 1 305 ? -23.175 3.717 0.191 1.00 72.19 305 LYS A O 1
ATOM 2498 N N . SER A 1 306 ? -21.153 2.796 0.394 1.00 74.50 306 SER A N 1
ATOM 2499 C CA . SER A 1 306 ? -21.624 1.529 0.954 1.00 74.50 306 SER A CA 1
ATOM 2500 C C . SER A 1 306 ? -22.229 1.654 2.357 1.00 74.50 306 SER A C 1
ATOM 2502 O O . SER A 1 306 ? -22.783 0.675 2.839 1.00 74.50 306 SER A O 1
ATOM 2504 N N . LEU A 1 307 ? -22.136 2.804 3.023 1.00 75.50 307 LEU A N 1
ATOM 2505 C CA . LEU A 1 307 ? -22.736 3.111 4.326 1.00 75.50 307 LEU A CA 1
ATOM 2506 C C . LEU A 1 307 ? -23.772 4.248 4.248 1.00 75.50 307 LEU A C 1
ATOM 2508 O O . LEU A 1 307 ? -24.362 4.591 5.273 1.00 75.50 307 LEU A O 1
ATOM 2512 N N . GLU A 1 308 ? -23.985 4.836 3.068 1.00 73.19 308 GLU A N 1
ATOM 2513 C CA . GLU A 1 308 ? -25.084 5.771 2.819 1.00 73.19 308 GLU A CA 1
ATOM 2514 C C . GLU A 1 308 ? -26.396 4.962 2.742 1.00 73.19 308 GLU A C 1
ATOM 2516 O O . GLU A 1 308 ? -26.420 3.874 2.158 1.00 73.19 308 GLU A O 1
ATOM 2521 N N . ILE A 1 309 ? -27.441 5.443 3.428 1.00 54.94 309 ILE A N 1
ATOM 2522 C CA . ILE A 1 309 ? -28.799 4.865 3.439 1.00 54.94 309 ILE A CA 1
ATOM 2523 C C . ILE A 1 309 ? -29.618 5.580 2.374 1.00 54.94 309 ILE A C 1
ATOM 2525 O O . ILE A 1 309 ? -29.558 6.832 2.375 1.00 54.94 309 ILE A O 1
#

pLDDT: mean 77.04, std 17.13, range [34.25, 97.94]

Secondary structure (DSSP, 8-state):
--EEEEE--SS-HHHHHHHHHHHHHHHHHTT-EEEEE--SSS-GGGTS-BSSS-----GGGTTPPP--PPPEEGGG-S-TT-HHHHHHH-SSS-----EES-HHHHHHHHHHHH-TT-S-HHHHHHHHHHHHB---HHHHHHHHHHHHHHTTTTSEEEEEEE---THHHH--TT-TTPPPHHHHHHHHHHHHHHHHHHHHHHT---EEEEEEES-HHHHHHHHHHHGGGEE---S----TTSPPTT-TTTTHHHHHHHHHHHHH-SEEEESS--HHHHHHHHHTTT---EEESEETTEE-----GGG--

Foldseek 3Di:
DAEEEEEADLAFPLVRLVVVLLVLVVCVVVVHQAAYHYQPLHDPCVFWNFDQHHRPDDPVNVPADADAADADELVPPPECPPVVVCVSRVPSHYDHHPYHYPSVVSVQNHCVPDPPPDPDDLLSSLVSSVNTTDGDPV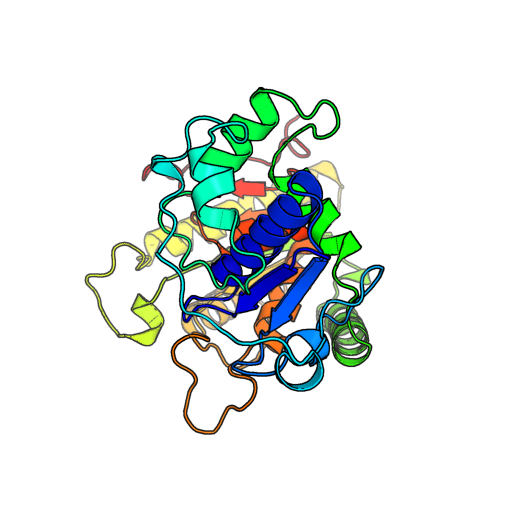LVVVLVVLCVVLVVPPAQEEEEEQEQPCCQVPVPPPPPSHDDPVLLVLSVVLVVVQLVLCCVVVVDPRYAYEYHYLDVVSLVVCCVPVNSSYHYDDDDSARSSDADPPPSCSCVSVLVSSLVVQLSHPAYEYAADDSSVSSSCNNNSNPPSYFYQDDPNDGDSDHRPVSDD

Organism: Paramuricea clavata (NCBI:txid317549)